Protein AF-A9V9R0-F1 (afdb_monomer_lite)

InterPro domains:
  IPR009305 2-hydroxy-palmitic acid dioxygenase Mpo1-like [PF06127] (105-159)
  IPR009305 2-hydroxy-palmitic acid dioxygenase Mpo1-like [PF06127] (178-241)

Foldseek 3Di:
DVVVVVVVVVVVVVVVVVVVVPDDDDDDDDPDDDDDDDDDDDDDDDDDQDWDDDDPDTDRPVVVVVVVVVVVVVVVVVVVVVVVVVVVVVVVVVDVVVDDDFDPDDDLVVVLVVVVVLQPDPQLLVLLLVLLVVLVVLQVPPDVQLVVQLVQLLVQLVVCCVVCRRPNWCPVSVCSSLVSSQVSSCVVPVDSVSSVVSVCSNCVSNVCSCVPPSVHDQCCGHRVSSSSVSSVVSSVCCVVVVDPD

Secondary structure (DSSP, 8-state):
-HHHHHHHHHHHHHHHHHHHT-----------------------------EEEETTEEEEHHHHHHHHHHHHHHHHHHHHHHHHHHHHHHHHHHHTTSPPPPPS--SHHHHHHHHHHT--SHHHHHHHHHHHHHHHHHHHHH-HHHHHHHHHHHHHHHHHHHHTTT-S-SHHHHHHHHHHHHHHHHHHHS--HHHHHHHHHHHHHHHHIIIIII-S--GGGT-HHHHHHHHHHHHHHHHTTSS--

Structure (mmCIF, N/CA/C/O backbone):
data_AF-A9V9R0-F1
#
_entry.id   AF-A9V9R0-F1
#
loop_
_atom_site.group_PDB
_atom_site.id
_atom_site.type_symbol
_atom_site.label_atom_id
_atom_site.label_alt_id
_atom_site.label_comp_id
_atom_site.label_asym_id
_atom_site.label_entity_id
_atom_site.label_seq_id
_atom_site.pdbx_PDB_ins_code
_atom_site.Cartn_x
_atom_site.Cartn_y
_atom_site.Cartn_z
_atom_site.occupancy
_atom_site.B_iso_or_equiv
_atom_site.auth_seq_id
_atom_site.auth_comp_id
_atom_site.auth_asym_id
_atom_site.auth_atom_id
_atom_site.pdbx_PDB_model_num
ATOM 1 N N . MET A 1 1 ? 43.924 -45.658 6.666 1.00 62.69 1 MET A N 1
ATOM 2 C CA . MET A 1 1 ? 44.360 -44.955 7.893 1.00 62.69 1 MET A CA 1
ATOM 3 C C . MET A 1 1 ? 43.892 -43.500 7.877 1.00 62.69 1 MET A C 1
ATOM 5 O O . MET A 1 1 ? 43.140 -43.124 8.762 1.00 62.69 1 MET A O 1
ATOM 9 N N . GLU A 1 2 ? 44.202 -42.743 6.822 1.00 64.06 2 GLU A N 1
ATOM 10 C CA . GLU A 1 2 ? 43.710 -41.373 6.549 1.00 64.06 2 GLU A CA 1
ATOM 11 C C . GLU A 1 2 ? 42.187 -41.187 6.731 1.00 64.06 2 GLU A C 1
ATOM 13 O O . GLU A 1 2 ? 41.739 -40.320 7.480 1.00 64.06 2 GLU A O 1
ATOM 18 N N . LEU A 1 3 ? 41.372 -42.063 6.125 1.00 69.44 3 LEU A N 1
ATOM 19 C CA . LEU A 1 3 ? 39.906 -41.947 6.175 1.00 69.44 3 LEU A CA 1
ATOM 20 C C . LEU A 1 3 ? 39.331 -42.111 7.597 1.00 69.44 3 LEU A C 1
ATOM 22 O O . LEU A 1 3 ? 38.314 -41.514 7.947 1.00 69.44 3 LEU A O 1
ATOM 26 N N . THR A 1 4 ? 39.993 -42.910 8.435 1.00 78.12 4 THR A N 1
ATOM 27 C CA . THR A 1 4 ? 39.584 -43.166 9.823 1.00 78.12 4 THR A CA 1
ATOM 28 C C . THR A 1 4 ? 39.887 -41.962 10.714 1.00 78.12 4 THR A C 1
ATOM 30 O O . THR A 1 4 ? 39.083 -41.619 11.580 1.00 78.12 4 THR A O 1
ATOM 33 N N . ILE A 1 5 ? 41.008 -41.280 10.463 1.00 76.81 5 ILE A N 1
ATOM 34 C CA . ILE A 1 5 ? 41.422 -40.078 11.197 1.00 76.81 5 ILE A CA 1
ATOM 35 C C . ILE A 1 5 ? 40.504 -38.899 10.841 1.00 76.81 5 ILE A C 1
ATOM 37 O O . ILE A 1 5 ? 39.998 -38.229 11.741 1.00 76.81 5 ILE A O 1
ATOM 41 N N . ALA A 1 6 ? 40.184 -38.709 9.557 1.00 75.50 6 ALA A N 1
ATOM 42 C CA . ALA A 1 6 ? 39.273 -37.653 9.104 1.00 75.50 6 ALA A CA 1
ATOM 43 C C . ALA A 1 6 ? 37.846 -37.801 9.673 1.00 75.50 6 ALA A C 1
ATOM 45 O O . ALA A 1 6 ? 37.182 -36.816 10.001 1.00 75.50 6 ALA A O 1
ATOM 46 N N . ASN A 1 7 ? 37.369 -39.037 9.840 1.00 77.94 7 ASN A N 1
ATOM 47 C CA . ASN A 1 7 ? 36.063 -39.292 10.448 1.00 77.94 7 ASN A CA 1
ATOM 48 C C . ASN A 1 7 ? 36.078 -39.112 11.975 1.00 77.94 7 ASN A C 1
ATOM 50 O O . ASN A 1 7 ? 35.094 -38.632 12.537 1.00 77.94 7 ASN A O 1
ATOM 54 N N . ALA A 1 8 ? 37.190 -39.424 12.649 1.00 76.38 8 ALA A N 1
ATOM 55 C CA . ALA A 1 8 ? 37.354 -39.151 14.077 1.00 76.38 8 ALA A CA 1
ATOM 56 C C . ALA A 1 8 ? 37.432 -37.642 14.377 1.00 76.38 8 ALA A C 1
ATOM 58 O O . ALA A 1 8 ? 36.857 -37.186 15.364 1.00 76.38 8 ALA A O 1
ATOM 59 N N . MET A 1 9 ? 38.084 -36.869 13.502 1.00 75.94 9 MET A N 1
ATOM 60 C CA . MET A 1 9 ? 38.163 -35.404 13.572 1.00 75.94 9 MET A CA 1
ATOM 61 C C . MET A 1 9 ? 36.780 -34.751 13.450 1.00 75.94 9 MET A C 1
ATOM 63 O O . MET A 1 9 ? 36.370 -34.035 14.359 1.00 75.94 9 MET A O 1
ATOM 67 N N . ARG A 1 10 ? 36.002 -35.094 12.411 1.00 75.31 10 ARG A N 1
ATOM 68 C CA . ARG A 1 10 ? 34.636 -34.562 12.225 1.00 75.31 10 ARG A CA 1
ATOM 69 C C . ARG A 1 10 ? 33.706 -34.880 13.393 1.00 75.31 10 ARG A C 1
ATOM 71 O O . ARG A 1 10 ? 32.873 -34.063 13.772 1.00 75.31 10 ARG A O 1
ATOM 78 N N . LYS A 1 11 ? 33.863 -36.058 14.003 1.00 70.12 11 LYS A N 1
ATOM 79 C CA . LYS A 1 11 ? 33.068 -36.449 15.173 1.00 70.12 11 LYS A CA 1
ATOM 80 C C . LYS A 1 11 ? 33.435 -35.637 16.423 1.00 70.12 11 LYS A C 1
ATOM 82 O O . LYS A 1 11 ? 32.551 -35.336 17.219 1.00 70.12 11 LYS A O 1
ATOM 87 N N . ARG A 1 12 ? 34.710 -35.248 16.578 1.00 70.69 12 ARG A N 1
ATOM 88 C CA . ARG A 1 12 ? 35.174 -34.351 17.654 1.00 70.69 12 ARG A CA 1
ATOM 89 C C . ARG A 1 12 ? 34.698 -32.913 17.446 1.00 70.69 12 ARG A C 1
ATOM 91 O O . ARG A 1 12 ? 34.264 -32.301 18.413 1.00 70.69 12 ARG A O 1
ATOM 98 N N . GLU A 1 13 ? 34.700 -32.415 16.210 1.00 66.31 13 GLU A N 1
ATOM 99 C CA . GLU A 1 13 ? 34.156 -31.089 15.872 1.00 66.31 13 GLU A CA 1
ATOM 100 C C . GLU A 1 13 ? 32.650 -31.005 16.155 1.00 66.31 13 GLU A C 1
ATOM 102 O O . GLU A 1 13 ? 32.191 -30.059 16.791 1.00 66.31 13 GLU A O 1
ATOM 107 N N . GLN A 1 14 ? 31.884 -32.037 15.783 1.00 64.06 14 GLN A N 1
ATOM 108 C CA . GLN A 1 14 ? 30.451 -32.106 16.091 1.00 64.06 14 GLN A CA 1
ATOM 109 C C . GLN A 1 14 ? 30.177 -32.206 17.602 1.00 64.06 14 GLN A C 1
ATOM 111 O O . GLN A 1 14 ? 29.236 -31.587 18.096 1.00 64.06 14 GLN A O 1
ATOM 116 N N . GLN A 1 15 ? 31.012 -32.933 18.356 1.00 57.84 15 GLN A N 1
ATOM 117 C CA . GLN A 1 15 ? 30.908 -32.990 19.819 1.00 57.84 15 GLN A CA 1
ATOM 118 C C . GLN A 1 15 ? 31.278 -31.658 20.491 1.00 57.84 15 GLN A C 1
ATOM 120 O O . GLN A 1 15 ? 30.606 -31.263 21.443 1.00 57.84 15 GLN A O 1
ATOM 125 N N . GLN A 1 16 ? 32.287 -30.938 19.988 1.00 57.47 16 GLN A N 1
ATOM 126 C CA . GLN A 1 16 ? 32.643 -29.604 20.485 1.00 57.47 16 GLN A CA 1
ATOM 127 C C . GLN A 1 16 ? 31.549 -28.568 20.193 1.00 57.47 16 GLN A C 1
ATOM 129 O O . GLN A 1 16 ? 31.215 -27.782 21.079 1.00 57.47 16 GLN A O 1
ATOM 134 N N . GLN A 1 17 ? 30.927 -28.609 19.008 1.00 54.59 17 GLN A N 1
ATOM 135 C CA . GLN A 1 17 ? 29.803 -27.724 18.670 1.00 54.59 17 GLN A CA 1
ATOM 136 C C . GLN A 1 17 ? 28.565 -27.979 19.545 1.00 54.59 17 GLN A C 1
ATOM 138 O O . GLN A 1 17 ? 27.904 -27.027 19.955 1.00 54.59 17 GLN A O 1
ATOM 143 N N . GLN A 1 18 ? 28.276 -29.237 19.904 1.00 53.56 18 GLN A N 1
ATOM 144 C CA . GLN A 1 18 ? 27.193 -29.550 20.848 1.00 53.56 18 GLN A CA 1
ATOM 145 C C . GLN A 1 18 ? 27.497 -29.105 22.287 1.00 53.56 18 GLN A C 1
ATOM 147 O O . GLN A 1 18 ? 26.582 -28.682 22.993 1.00 53.56 18 GLN A O 1
ATOM 152 N N . GLN A 1 19 ? 28.761 -29.148 22.726 1.00 52.75 19 GLN A N 1
ATOM 153 C CA . GLN A 1 19 ? 29.151 -28.691 24.067 1.00 52.75 19 GLN A CA 1
ATOM 154 C C . GLN A 1 19 ? 29.062 -27.166 24.233 1.00 52.75 19 GLN A C 1
ATOM 156 O O . GLN A 1 19 ? 28.726 -26.694 25.318 1.00 52.75 19 GLN A O 1
ATOM 161 N N . GLN A 1 20 ? 29.299 -26.389 23.171 1.00 51.16 20 GLN A N 1
ATOM 162 C CA . GLN A 1 20 ? 29.243 -24.922 23.224 1.00 51.16 20 GLN A CA 1
ATOM 163 C C . GLN A 1 20 ? 27.817 -24.348 23.327 1.00 51.16 20 GLN A C 1
ATOM 165 O O . GLN A 1 20 ? 27.653 -23.216 23.773 1.00 51.16 20 GLN A O 1
ATOM 170 N N . GLN A 1 21 ? 26.775 -25.113 22.978 1.00 51.00 21 GLN A N 1
ATOM 171 C CA . GLN A 1 21 ? 25.381 -24.645 23.031 1.00 51.00 21 GLN A CA 1
ATOM 172 C C . GLN A 1 21 ? 24.675 -24.854 24.387 1.00 51.00 21 GLN A C 1
ATOM 174 O O . GLN A 1 21 ? 23.560 -24.372 24.560 1.00 51.00 21 GLN A O 1
ATOM 179 N N . GLN A 1 22 ? 25.289 -25.533 25.365 1.00 44.28 22 GLN A N 1
ATOM 180 C CA . GLN A 1 22 ? 24.633 -25.889 26.639 1.00 44.28 22 GLN A CA 1
ATOM 181 C C . GLN A 1 22 ? 25.118 -25.115 27.875 1.00 44.28 22 GLN A C 1
ATOM 183 O O . GLN A 1 22 ? 24.836 -25.517 29.005 1.00 44.28 22 GLN A O 1
ATOM 188 N N . GLN A 1 23 ? 25.815 -23.989 27.717 1.00 44.94 23 GLN A N 1
ATOM 189 C CA . GLN A 1 23 ? 26.294 -23.226 28.871 1.00 44.94 23 GLN A CA 1
ATOM 190 C C . GLN A 1 23 ? 25.265 -22.181 29.336 1.00 44.94 23 GLN A C 1
ATOM 192 O O . GLN A 1 23 ? 25.396 -20.985 29.095 1.00 44.94 23 GLN A O 1
ATOM 197 N N . CYS A 1 24 ? 24.223 -22.633 30.038 1.00 40.50 24 CYS A N 1
ATOM 198 C CA . CYS A 1 24 ? 23.385 -21.747 30.846 1.00 40.50 24 CYS A CA 1
ATOM 199 C C . CYS A 1 24 ? 24.118 -21.417 32.155 1.00 40.50 24 CYS A C 1
ATOM 201 O O . CYS A 1 24 ? 24.256 -22.270 33.031 1.00 40.50 24 CYS A O 1
ATOM 203 N N . VAL A 1 25 ? 24.586 -20.177 32.306 1.00 45.06 25 VAL A N 1
ATOM 204 C CA . VAL A 1 25 ? 25.137 -19.678 33.573 1.00 45.06 25 VAL A CA 1
ATOM 205 C C . VAL A 1 25 ? 23.990 -19.116 34.413 1.00 45.06 25 VAL A C 1
ATOM 207 O O . VAL A 1 25 ? 23.503 -18.016 34.165 1.00 45.06 25 VAL A O 1
ATOM 210 N N . CYS A 1 26 ? 23.543 -19.868 35.420 1.00 35.28 26 CYS A N 1
ATOM 211 C CA . CYS A 1 26 ? 22.652 -19.342 36.454 1.00 35.28 26 CYS A CA 1
ATOM 212 C C . CYS A 1 26 ? 23.475 -18.569 37.492 1.00 35.28 26 CYS A C 1
ATOM 214 O O . CYS A 1 26 ? 24.191 -19.166 38.294 1.00 35.28 26 CYS A O 1
ATOM 216 N N . VAL A 1 27 ? 23.356 -17.240 37.501 1.00 42.56 27 VAL A N 1
ATOM 217 C CA . VAL A 1 27 ? 23.898 -16.397 38.574 1.00 42.56 27 VAL A CA 1
ATOM 218 C C . VAL A 1 27 ? 22.845 -16.283 39.677 1.00 42.56 27 VAL A C 1
ATOM 220 O O . VAL A 1 27 ? 21.904 -15.498 39.583 1.00 42.56 27 VAL A O 1
ATOM 223 N N . CYS A 1 28 ? 22.983 -17.089 40.729 1.00 37.09 28 CYS A N 1
ATOM 224 C CA . CYS A 1 28 ? 22.161 -16.975 41.932 1.00 37.09 28 CYS A CA 1
ATOM 225 C C . CYS A 1 28 ? 22.748 -15.891 42.848 1.00 37.09 28 CYS A C 1
ATOM 227 O O . CYS A 1 28 ? 23.793 -16.099 43.462 1.00 37.09 28 CYS A O 1
ATOM 229 N N . VAL A 1 29 ? 22.082 -14.740 42.971 1.00 41.03 29 VAL A N 1
ATOM 230 C CA . VAL A 1 29 ? 22.434 -13.733 43.985 1.00 41.03 29 VAL A CA 1
ATOM 231 C C . VAL A 1 29 ? 21.760 -14.121 45.302 1.00 41.03 29 VAL A C 1
ATOM 233 O O . VAL A 1 29 ? 20.592 -13.818 45.537 1.00 41.03 29 VAL A O 1
ATOM 236 N N . CYS A 1 30 ? 22.487 -14.828 46.166 1.00 34.56 30 CYS A N 1
ATOM 237 C CA . CYS A 1 30 ? 22.034 -15.120 47.524 1.00 34.56 30 CYS A CA 1
ATOM 238 C C . CYS A 1 30 ? 22.254 -13.888 48.412 1.00 34.56 30 CYS A C 1
ATOM 240 O O . CYS A 1 30 ? 23.382 -13.592 48.800 1.00 34.56 30 CYS A O 1
ATOM 242 N N . VAL A 1 31 ? 21.183 -13.174 48.766 1.00 39.50 31 VAL A N 1
ATOM 243 C CA . VAL A 1 31 ? 21.236 -12.171 49.839 1.00 39.50 31 VAL A CA 1
ATOM 244 C C . VAL A 1 31 ? 21.076 -12.903 51.171 1.00 39.50 31 VAL A C 1
ATOM 246 O O . VAL A 1 31 ? 19.967 -13.243 51.580 1.00 39.50 31 VAL A O 1
ATOM 249 N N . CYS A 1 32 ? 22.191 -13.180 51.846 1.00 32.34 32 CYS A N 1
ATOM 250 C CA . CYS A 1 32 ? 22.171 -13.718 53.204 1.00 32.34 32 CYS A CA 1
ATOM 251 C C . CYS A 1 32 ? 21.819 -12.600 54.194 1.00 32.34 32 CYS A C 1
ATOM 253 O O . CYS A 1 32 ? 22.631 -11.712 54.446 1.00 32.34 32 CYS A O 1
ATOM 255 N N . VAL A 1 33 ? 20.621 -12.649 54.781 1.00 39.56 33 VAL A N 1
ATOM 256 C CA . VAL A 1 33 ? 20.259 -11.802 55.926 1.00 39.56 33 VAL A CA 1
ATOM 257 C C . VAL A 1 33 ? 20.517 -12.596 57.205 1.00 39.56 33 VAL A C 1
ATOM 259 O O . VAL A 1 33 ? 19.765 -13.510 57.540 1.00 39.56 33 VAL A O 1
ATOM 262 N N . CYS A 1 34 ? 21.590 -12.264 57.924 1.00 29.83 34 CYS A N 1
ATOM 263 C CA . CYS A 1 34 ? 21.846 -12.812 59.255 1.00 29.83 34 CYS A CA 1
ATOM 264 C C . CYS A 1 34 ? 20.880 -12.177 60.264 1.00 29.83 34 CYS A C 1
ATOM 266 O O . CYS A 1 34 ? 21.015 -11.002 60.599 1.00 29.83 34 CYS A O 1
ATOM 268 N N . VAL A 1 35 ? 19.917 -12.952 60.768 1.00 37.69 35 VAL A N 1
ATOM 269 C CA . VAL A 1 35 ? 19.053 -12.531 61.879 1.00 37.69 35 VAL A CA 1
ATOM 270 C C . VAL A 1 35 ? 19.639 -13.073 63.179 1.00 37.69 35 VAL A C 1
ATOM 272 O O . VAL A 1 35 ? 19.627 -14.277 63.425 1.00 37.69 35 VAL A O 1
ATOM 275 N N . ILE A 1 36 ? 20.162 -12.177 64.016 1.00 35.41 36 ILE A N 1
ATOM 276 C CA . ILE A 1 36 ? 20.615 -12.509 65.369 1.00 35.41 36 ILE A CA 1
ATOM 277 C C . ILE A 1 36 ? 19.368 -12.641 66.250 1.00 35.41 36 ILE A C 1
ATOM 279 O O . ILE A 1 36 ? 18.730 -11.643 66.578 1.00 35.41 36 ILE A O 1
ATOM 283 N N . THR A 1 37 ? 18.994 -13.867 66.619 1.00 35.16 37 THR A N 1
ATOM 284 C CA . THR A 1 37 ? 17.907 -14.105 67.580 1.00 35.16 37 THR A CA 1
ATOM 285 C C . THR A 1 37 ? 18.477 -14.316 68.976 1.00 35.16 37 THR A C 1
ATOM 287 O O . THR A 1 37 ? 19.047 -15.370 69.268 1.00 35.16 37 THR A O 1
ATOM 290 N N . GLU A 1 38 ? 18.300 -13.331 69.853 1.00 33.47 38 GLU A N 1
ATOM 291 C CA . GLU A 1 38 ? 18.558 -13.489 71.283 1.00 33.47 38 GLU A CA 1
ATOM 292 C C . GLU A 1 38 ? 17.449 -14.353 71.907 1.00 33.47 38 GLU A C 1
ATOM 294 O O . GLU A 1 38 ? 16.254 -14.076 71.779 1.00 33.47 38 GLU A O 1
ATOM 299 N N . LYS A 1 39 ? 17.836 -15.463 72.540 1.00 30.88 39 LYS A N 1
ATOM 300 C CA . LYS A 1 39 ? 16.904 -16.471 73.053 1.00 30.88 39 LYS A CA 1
ATOM 301 C C . LYS A 1 39 ? 16.436 -16.067 74.452 1.00 30.88 39 LYS A C 1
ATOM 303 O O . LYS A 1 39 ? 17.155 -16.291 75.422 1.00 30.88 39 LYS A O 1
ATOM 308 N N . ARG A 1 40 ? 15.210 -15.544 74.585 1.00 30.48 40 ARG A N 1
ATOM 309 C CA . ARG A 1 40 ? 14.545 -15.427 75.896 1.00 30.48 40 ARG A CA 1
ATOM 310 C C . ARG A 1 40 ? 13.258 -16.246 75.965 1.00 30.48 40 ARG A C 1
ATOM 312 O O . ARG A 1 40 ? 12.372 -16.153 75.126 1.00 30.48 40 ARG A O 1
ATOM 319 N N . SER A 1 41 ? 13.229 -17.094 76.987 1.00 33.19 41 SER A N 1
ATOM 320 C CA . SER A 1 41 ? 12.173 -18.035 77.352 1.00 33.19 41 SER A CA 1
ATOM 321 C C . SER A 1 41 ? 10.960 -17.307 77.942 1.00 33.19 41 SER A C 1
ATOM 323 O O . SER A 1 41 ? 11.136 -16.553 78.893 1.00 33.19 41 SER A O 1
ATOM 325 N N . GLN A 1 42 ? 9.751 -17.534 77.411 1.00 29.52 42 GLN A N 1
ATOM 326 C CA . GLN A 1 42 ? 8.647 -18.244 78.089 1.00 29.52 42 GLN A CA 1
ATOM 327 C C . GLN A 1 42 ? 7.292 -18.121 77.344 1.00 29.52 42 GLN A C 1
ATOM 329 O O . GLN A 1 42 ? 6.901 -17.062 76.873 1.00 29.52 42 GLN A O 1
ATOM 334 N N . ARG A 1 43 ? 6.621 -19.281 77.269 1.00 31.75 43 ARG A N 1
ATOM 335 C CA . ARG A 1 43 ? 5.191 -19.644 77.118 1.00 31.75 43 ARG A CA 1
ATOM 336 C C . ARG A 1 43 ? 4.107 -18.650 76.627 1.00 31.75 43 ARG A C 1
ATOM 338 O O . ARG A 1 43 ? 3.778 -17.682 77.292 1.00 31.75 43 ARG A O 1
ATOM 345 N N . ALA A 1 44 ? 3.375 -19.195 75.643 1.00 32.72 44 ALA A N 1
ATOM 346 C CA . ALA A 1 44 ? 1.911 -19.333 75.519 1.00 32.72 44 ALA A CA 1
ATOM 347 C C . ALA A 1 44 ? 1.077 -18.260 74.779 1.00 32.72 44 ALA A C 1
ATOM 349 O O . ALA A 1 44 ? 0.836 -17.167 75.265 1.00 32.72 44 ALA A O 1
ATOM 350 N N . SER A 1 45 ? 0.527 -18.730 73.646 1.00 40.38 45 SER A N 1
ATOM 351 C CA . SER A 1 45 ? -0.825 -18.517 73.100 1.00 40.38 45 SER A CA 1
ATOM 352 C C . SER A 1 45 ? -1.344 -17.090 72.901 1.00 40.38 45 SER A C 1
ATOM 354 O O . SER A 1 45 ? -1.923 -16.509 73.810 1.00 40.38 45 SER A O 1
ATOM 356 N N . ALA A 1 46 ? -1.309 -16.618 71.652 1.00 34.25 46 ALA A N 1
ATOM 357 C CA . ALA A 1 46 ? -2.491 -16.179 70.895 1.00 34.25 46 ALA A CA 1
ATOM 358 C C . ALA A 1 46 ? -2.055 -15.634 69.526 1.00 34.25 46 ALA A C 1
ATOM 360 O O . ALA A 1 46 ? -1.020 -14.984 69.394 1.00 34.25 46 ALA A O 1
ATOM 361 N N . THR A 1 47 ? -2.865 -15.917 68.509 1.00 48.44 47 THR A N 1
ATOM 362 C CA . THR A 1 47 ? -2.863 -15.300 67.175 1.00 48.44 47 THR A CA 1
ATOM 363 C C . THR A 1 47 ? -2.502 -13.814 67.232 1.00 48.44 47 THR A C 1
ATOM 365 O O . THR A 1 47 ? -3.256 -13.032 67.809 1.00 48.44 47 THR A O 1
ATOM 368 N N . SER A 1 48 ? -1.376 -13.403 66.645 1.00 36.38 48 SER A N 1
ATOM 369 C CA . SER A 1 48 ? -1.002 -11.987 66.646 1.00 36.38 48 SER A CA 1
ATOM 370 C C . SER A 1 48 ? -0.250 -11.594 65.383 1.00 36.38 48 SER A C 1
ATOM 372 O O . SER A 1 48 ? 0.864 -12.050 65.119 1.00 36.38 48 SER A O 1
ATOM 374 N N . SER A 1 49 ? -0.878 -10.719 64.601 1.00 42.91 49 SER A N 1
ATOM 375 C CA . SER A 1 49 ? -0.208 -9.901 63.597 1.00 42.91 49 SER A CA 1
ATOM 376 C C . SER A 1 49 ? 0.883 -9.083 64.295 1.00 42.91 49 SER A C 1
ATOM 378 O O . SER A 1 49 ? 0.585 -8.187 65.082 1.00 42.91 49 SER A O 1
ATOM 380 N N . PHE A 1 50 ? 2.151 -9.400 64.026 1.00 40.72 50 PHE A N 1
ATOM 381 C CA . PHE A 1 50 ? 3.301 -8.715 64.619 1.00 40.72 50 PHE A CA 1
ATOM 382 C C . PHE A 1 50 ? 3.374 -7.256 64.131 1.00 40.72 50 PHE A C 1
ATOM 384 O O . PHE A 1 50 ? 3.774 -6.979 62.999 1.00 40.72 50 PHE A O 1
ATOM 391 N N . ILE A 1 51 ? 2.985 -6.313 64.994 1.00 41.22 51 ILE A N 1
ATOM 392 C CA . ILE A 1 51 ? 3.210 -4.873 64.819 1.00 41.22 51 ILE A CA 1
ATOM 393 C C . ILE A 1 51 ? 4.400 -4.482 65.699 1.00 41.22 51 ILE A C 1
ATOM 395 O O . ILE A 1 51 ? 4.314 -4.559 66.922 1.00 41.22 51 ILE A O 1
ATOM 399 N N . ILE A 1 52 ? 5.500 -4.031 65.089 1.00 46.03 52 ILE A N 1
ATOM 400 C CA . ILE A 1 52 ? 6.603 -3.395 65.819 1.00 46.03 52 ILE A CA 1
ATOM 401 C C . ILE A 1 52 ? 6.234 -1.919 65.996 1.00 46.03 52 ILE A C 1
ATOM 403 O O . ILE A 1 52 ? 6.110 -1.175 65.025 1.00 46.03 52 ILE A O 1
ATOM 407 N N . THR A 1 53 ? 6.013 -1.488 67.236 1.00 36.31 53 THR A N 1
ATOM 408 C CA . THR A 1 53 ? 5.776 -0.078 67.564 1.00 36.31 53 THR A CA 1
ATOM 409 C C . THR A 1 53 ? 7.101 0.600 67.892 1.00 36.31 53 THR A C 1
ATOM 411 O O . THR A 1 53 ? 7.747 0.232 68.873 1.00 36.31 53 THR A O 1
ATOM 414 N N . TRP A 1 54 ? 7.483 1.611 67.112 1.00 44.06 54 TRP A N 1
ATOM 415 C CA . TRP A 1 54 ? 8.578 2.519 67.453 1.00 44.06 54 TRP A CA 1
ATOM 416 C C . TRP A 1 54 ? 8.019 3.916 67.734 1.00 44.06 54 TRP A C 1
ATOM 418 O O . TRP A 1 54 ? 6.951 4.290 67.243 1.00 44.06 54 TRP A O 1
ATOM 428 N N . LYS A 1 55 ? 8.707 4.659 68.601 1.00 41.47 55 LYS A N 1
ATOM 429 C CA . LYS A 1 55 ? 8.269 5.939 69.170 1.00 41.47 55 LYS A CA 1
ATOM 430 C C . LYS A 1 55 ? 8.096 6.975 68.040 1.00 41.47 55 LYS A C 1
ATOM 432 O O . LYS A 1 55 ? 9.061 7.612 67.646 1.00 41.47 55 LYS A O 1
ATOM 437 N N . GLY A 1 56 ? 6.884 7.098 67.490 1.00 49.31 56 GLY A N 1
ATOM 438 C CA . GLY A 1 56 ? 6.548 8.066 66.433 1.00 49.31 56 GLY A CA 1
ATOM 439 C C . GLY A 1 56 ? 5.725 7.542 65.248 1.00 49.31 56 GLY A C 1
ATOM 440 O O . GLY A 1 56 ? 5.287 8.347 64.435 1.00 49.31 56 GLY A O 1
ATOM 441 N N . GLY A 1 57 ? 5.450 6.237 65.139 1.00 52.81 57 GLY A N 1
ATOM 442 C CA . GLY A 1 57 ? 4.575 5.719 64.078 1.00 52.81 57 GLY A CA 1
ATOM 443 C C . GLY A 1 57 ? 4.548 4.194 63.993 1.00 52.81 57 GLY A C 1
ATOM 444 O O . GLY A 1 57 ? 5.526 3.524 64.317 1.00 52.81 57 GLY A O 1
ATOM 445 N N . LYS A 1 58 ? 3.410 3.628 63.570 1.00 47.53 58 LYS A N 1
ATOM 446 C CA . LYS A 1 58 ? 3.258 2.186 63.312 1.00 47.53 58 LYS A CA 1
ATOM 447 C C . LYS A 1 58 ? 3.652 1.905 61.860 1.00 47.53 58 LYS A C 1
ATOM 449 O O . LYS A 1 58 ? 2.959 2.362 60.958 1.00 47.53 58 LYS A O 1
ATOM 454 N N . VAL A 1 59 ? 4.713 1.133 61.628 1.00 55.12 59 VAL A N 1
ATOM 455 C CA . VAL A 1 59 ? 5.047 0.621 60.287 1.00 55.12 59 VAL A CA 1
ATOM 456 C C . VAL A 1 59 ? 4.759 -0.876 60.265 1.00 55.12 59 VAL A C 1
ATOM 458 O O . VAL A 1 59 ? 5.281 -1.633 61.081 1.00 55.12 59 VAL A O 1
ATOM 461 N N . SER A 1 60 ? 3.881 -1.306 59.358 1.00 60.72 60 SER A N 1
ATOM 462 C CA . SER A 1 60 ? 3.522 -2.720 59.228 1.00 60.72 60 SER A CA 1
ATOM 463 C C . SER A 1 60 ? 4.684 -3.501 58.617 1.00 60.72 60 SER A C 1
ATOM 465 O O . SER A 1 60 ? 5.197 -3.123 57.566 1.00 60.72 60 SER A O 1
ATOM 467 N N . LEU A 1 61 ? 5.069 -4.621 59.233 1.00 55.94 61 LEU A N 1
ATOM 468 C CA . LEU A 1 61 ? 6.123 -5.511 58.729 1.00 55.94 61 LEU A CA 1
ATOM 469 C C . LEU A 1 61 ? 5.855 -5.943 57.273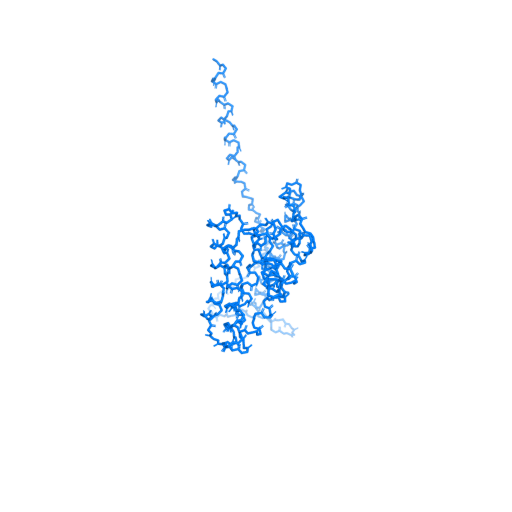 1.00 55.94 61 LEU A C 1
ATOM 471 O O . LEU A 1 61 ? 6.772 -6.049 56.464 1.00 55.94 61 LEU A O 1
ATOM 475 N N . SER A 1 62 ? 4.576 -6.118 56.925 1.00 61.25 62 SER A N 1
ATOM 476 C CA . SER A 1 62 ? 4.117 -6.446 55.568 1.00 61.25 62 SER A CA 1
ATOM 477 C C . SER A 1 62 ? 4.469 -5.378 54.524 1.00 61.25 62 SER A C 1
ATOM 479 O O . SER A 1 62 ? 4.827 -5.729 53.402 1.00 61.25 62 SER A O 1
ATOM 481 N N . LEU A 1 63 ? 4.445 -4.090 54.894 1.00 59.31 63 LEU A N 1
ATOM 482 C CA . LEU A 1 63 ? 4.847 -2.988 54.014 1.00 59.31 63 LEU A CA 1
ATOM 483 C C . LEU A 1 63 ? 6.345 -3.055 53.728 1.00 59.31 63 LEU A C 1
ATOM 485 O O . LEU A 1 63 ? 6.745 -2.929 52.578 1.00 59.31 63 LEU A O 1
ATOM 489 N N . ILE A 1 64 ? 7.163 -3.333 54.744 1.00 68.69 64 ILE A N 1
ATOM 490 C CA . ILE A 1 64 ? 8.619 -3.458 54.590 1.00 68.69 64 ILE A CA 1
ATOM 491 C C . ILE A 1 64 ? 8.955 -4.626 53.652 1.00 68.69 64 ILE A C 1
ATOM 493 O O . ILE A 1 64 ? 9.703 -4.445 52.694 1.00 68.69 64 ILE A O 1
ATOM 497 N N . PHE A 1 65 ? 8.345 -5.799 53.856 1.00 62.91 65 PHE A N 1
ATOM 498 C CA . PHE A 1 65 ? 8.537 -6.946 52.960 1.00 62.91 65 PHE A CA 1
ATOM 499 C C . PHE A 1 65 ? 8.058 -6.670 51.531 1.00 62.91 65 PHE A C 1
ATOM 501 O O . PHE A 1 65 ? 8.731 -7.059 50.576 1.00 62.91 65 PHE A O 1
ATOM 508 N N . SER A 1 66 ? 6.929 -5.976 51.366 1.00 65.75 66 SER A N 1
ATOM 509 C CA . SER A 1 66 ? 6.414 -5.632 50.040 1.00 65.75 66 SER A CA 1
ATOM 510 C C . SER A 1 66 ? 7.305 -4.612 49.326 1.00 65.75 66 SER A C 1
ATOM 512 O O . SER A 1 66 ? 7.548 -4.760 48.133 1.00 65.75 66 SER A O 1
ATOM 514 N N . LEU A 1 67 ? 7.847 -3.622 50.043 1.00 64.88 67 LEU A N 1
ATOM 515 C CA . LEU A 1 67 ? 8.792 -2.646 49.493 1.00 64.88 67 LEU A CA 1
ATOM 516 C C . LEU A 1 67 ? 10.114 -3.299 49.083 1.00 64.88 67 LEU A C 1
ATOM 518 O O . LEU A 1 67 ? 10.591 -3.046 47.981 1.00 64.88 67 LEU A O 1
ATOM 522 N N . ILE A 1 68 ? 10.676 -4.178 49.918 1.00 68.62 68 ILE A N 1
ATOM 523 C CA . ILE A 1 68 ? 11.909 -4.912 49.593 1.00 68.62 68 ILE A CA 1
ATOM 524 C C . ILE A 1 68 ? 11.698 -5.790 48.354 1.00 68.62 68 ILE A C 1
ATOM 526 O O . ILE A 1 68 ? 12.544 -5.813 47.461 1.00 68.62 68 ILE A O 1
ATOM 530 N N . ARG A 1 69 ? 10.550 -6.474 48.261 1.00 64.44 69 ARG A N 1
ATOM 531 C CA . ARG A 1 69 ? 10.221 -7.324 47.111 1.00 64.44 69 ARG A CA 1
ATOM 532 C C . ARG A 1 69 ? 10.040 -6.510 45.829 1.00 64.44 69 ARG A C 1
ATOM 534 O O . ARG A 1 69 ? 10.576 -6.903 44.799 1.00 64.44 69 ARG A O 1
ATOM 541 N N . SER A 1 70 ? 9.351 -5.371 45.889 1.00 67.31 70 SER A N 1
ATOM 542 C CA . SER A 1 70 ? 9.171 -4.481 44.735 1.00 67.31 70 SER A CA 1
ATOM 543 C C . SER A 1 70 ? 10.482 -3.838 44.282 1.00 67.31 70 SER A C 1
ATOM 545 O O . SER A 1 70 ? 1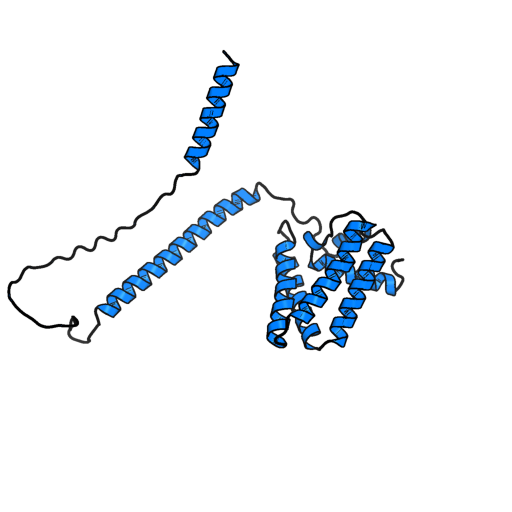0.729 -3.751 43.083 1.00 67.31 70 SER A O 1
ATOM 547 N N . LEU A 1 71 ? 11.340 -3.435 45.224 1.00 65.81 71 LEU A N 1
ATOM 548 C CA . LEU A 1 71 ? 12.645 -2.841 44.927 1.00 65.81 71 LEU A CA 1
ATOM 549 C C . LEU A 1 71 ? 13.627 -3.877 44.358 1.00 65.81 71 LEU A C 1
ATOM 551 O O . LEU A 1 71 ? 14.382 -3.583 43.438 1.00 65.81 71 LEU A O 1
ATOM 555 N N . SER A 1 72 ? 13.587 -5.115 44.856 1.00 70.00 72 SER A N 1
ATOM 556 C CA . SER A 1 72 ? 14.366 -6.227 44.301 1.00 70.00 72 SER A CA 1
ATOM 557 C C . SER A 1 72 ? 13.903 -6.585 42.887 1.00 70.00 72 SER A C 1
ATOM 559 O O . SER A 1 72 ? 14.739 -6.795 42.007 1.00 70.00 72 SER A O 1
ATOM 561 N N . LEU A 1 73 ? 12.588 -6.592 42.642 1.00 66.44 73 LEU A N 1
ATOM 562 C CA . LEU A 1 73 ? 12.030 -6.853 41.318 1.00 66.44 73 LEU A CA 1
ATOM 563 C C . LEU A 1 73 ? 12.406 -5.745 40.327 1.00 66.44 73 LEU A C 1
ATOM 565 O O . LEU A 1 73 ? 12.812 -6.051 39.211 1.00 66.44 73 LEU A O 1
ATOM 569 N N . SER A 1 74 ? 12.321 -4.475 40.734 1.00 69.81 74 SER A N 1
ATOM 570 C CA . SER A 1 74 ? 12.656 -3.343 39.867 1.00 69.81 74 SER A CA 1
ATOM 571 C C . SER A 1 74 ? 14.148 -3.276 39.554 1.00 69.81 74 SER A C 1
ATOM 573 O O . SER A 1 74 ? 14.499 -3.099 38.392 1.00 69.81 74 SER A O 1
ATOM 575 N N . LEU A 1 75 ? 15.036 -3.501 40.532 1.00 68.19 75 LEU A N 1
ATOM 576 C CA . LEU A 1 75 ? 16.475 -3.593 40.258 1.00 68.19 75 LEU A CA 1
ATOM 577 C C . LEU A 1 75 ? 16.804 -4.776 39.343 1.00 68.19 75 LEU A C 1
ATOM 579 O O . LEU A 1 75 ? 17.631 -4.630 38.449 1.00 68.19 75 LEU A O 1
ATOM 583 N N . SER A 1 76 ? 16.141 -5.920 39.527 1.00 70.88 76 SER A N 1
ATOM 584 C CA . SER A 1 76 ? 16.348 -7.099 38.678 1.00 70.88 76 SER A CA 1
ATOM 585 C C . SER A 1 76 ? 15.884 -6.850 37.246 1.00 70.88 76 SER A C 1
ATOM 587 O O . SER A 1 76 ? 16.585 -7.222 36.307 1.00 70.88 76 SER A O 1
ATOM 589 N N . LEU A 1 77 ? 14.737 -6.187 37.064 1.00 67.69 77 LEU A N 1
ATOM 590 C CA . LEU A 1 77 ? 14.219 -5.833 35.743 1.00 67.69 77 LEU A CA 1
ATOM 591 C C . LEU A 1 77 ? 15.124 -4.811 35.051 1.00 67.69 77 LEU A C 1
ATOM 593 O O . LEU A 1 77 ? 15.468 -4.995 33.889 1.00 67.69 77 LEU A O 1
ATOM 597 N N . SER A 1 78 ? 15.552 -3.775 35.775 1.00 72.94 78 SER A N 1
ATOM 598 C CA . SER A 1 78 ? 16.442 -2.738 35.253 1.00 72.94 78 SER A CA 1
ATOM 599 C C . SER A 1 78 ? 17.813 -3.297 34.891 1.00 72.94 78 SER A C 1
ATOM 601 O O . SER A 1 78 ? 18.330 -2.988 33.825 1.00 72.94 78 SER A O 1
ATOM 603 N N . LEU A 1 79 ? 18.394 -4.157 35.732 1.00 72.50 79 LEU A N 1
ATOM 604 C CA . LEU A 1 79 ? 19.678 -4.792 35.447 1.00 72.50 79 LEU A CA 1
ATOM 605 C C . LEU A 1 79 ? 19.561 -5.762 34.266 1.00 72.50 79 LEU A C 1
ATOM 607 O O . LEU A 1 79 ? 20.419 -5.753 33.390 1.00 72.50 79 LEU A O 1
ATOM 611 N N . SER A 1 80 ? 18.475 -6.537 34.194 1.00 72.88 80 SER A N 1
ATOM 612 C CA . SER A 1 80 ? 18.207 -7.430 33.059 1.00 72.88 80 SER A CA 1
ATOM 613 C C . SER A 1 80 ? 18.022 -6.649 31.762 1.00 72.88 80 SER A C 1
ATOM 615 O O . SER A 1 80 ? 18.566 -7.046 30.737 1.00 72.88 80 SER A O 1
ATOM 617 N N . LEU A 1 81 ? 17.303 -5.523 31.798 1.00 71.50 81 LEU A N 1
ATOM 618 C CA . LEU A 1 81 ? 17.107 -4.656 30.641 1.00 71.50 81 LEU A CA 1
ATOM 619 C C . LEU A 1 81 ? 18.430 -4.019 30.205 1.00 71.50 81 LEU A C 1
ATOM 621 O O . LEU A 1 81 ? 18.760 -4.078 29.028 1.00 71.50 81 LEU A O 1
ATOM 625 N N . SER A 1 82 ? 19.230 -3.499 31.137 1.00 72.94 82 SER A N 1
ATOM 626 C CA . SER A 1 82 ? 20.548 -2.929 30.834 1.00 72.94 82 SER A CA 1
ATOM 627 C C . SER A 1 82 ? 21.523 -3.966 30.269 1.00 72.94 82 SER A C 1
ATOM 629 O O . SER A 1 82 ? 22.193 -3.680 29.283 1.00 72.94 82 SER A O 1
ATOM 631 N N . LEU A 1 83 ? 21.579 -5.183 30.827 1.00 68.38 83 LEU A N 1
ATOM 632 C CA . LEU A 1 83 ? 22.395 -6.276 30.277 1.00 68.38 83 LEU A CA 1
ATOM 633 C C . LEU A 1 83 ? 21.883 -6.734 28.907 1.00 68.38 83 LEU A C 1
ATOM 635 O O . LEU A 1 83 ? 22.686 -7.040 28.027 1.00 68.38 83 LEU A O 1
ATOM 639 N N . SER A 1 84 ? 20.563 -6.752 28.707 1.00 71.06 84 SER A N 1
ATOM 640 C CA . SER A 1 84 ? 19.951 -7.069 27.410 1.00 71.06 84 SER A CA 1
ATOM 641 C C . SER A 1 84 ? 20.278 -6.004 26.363 1.00 71.06 84 SER A C 1
ATOM 643 O O . SER A 1 84 ? 20.563 -6.347 25.226 1.00 71.06 84 SER A O 1
ATOM 645 N N . LEU A 1 85 ? 20.305 -4.722 26.738 1.00 68.75 85 LEU A N 1
ATOM 646 C CA . LEU A 1 85 ? 20.694 -3.629 25.844 1.00 68.75 85 LEU A CA 1
ATOM 647 C C . LEU A 1 85 ? 22.195 -3.656 25.518 1.00 68.75 85 LEU A C 1
ATOM 649 O O . LEU A 1 85 ? 22.558 -3.433 24.369 1.00 68.75 85 LEU A O 1
ATOM 653 N N . LEU A 1 86 ? 23.056 -3.988 26.487 1.00 69.75 86 LEU A N 1
ATOM 654 C CA . LEU A 1 86 ? 24.507 -4.092 26.272 1.00 69.75 86 LEU A CA 1
ATOM 655 C C . LEU A 1 86 ? 24.877 -5.290 25.379 1.00 69.75 86 LEU A C 1
ATOM 657 O O . LEU A 1 86 ? 25.730 -5.190 24.502 1.00 69.75 86 LEU A O 1
ATOM 661 N N . SER A 1 87 ? 24.212 -6.431 25.585 1.00 63.41 87 SER A N 1
ATOM 662 C CA . SER A 1 87 ? 24.380 -7.619 24.735 1.00 63.41 87 SER A CA 1
ATOM 663 C C . SER A 1 87 ? 23.757 -7.433 23.350 1.00 63.41 87 SER A C 1
ATOM 665 O O . SER A 1 87 ? 24.300 -7.936 22.366 1.00 63.41 87 SER A O 1
ATOM 667 N N . PHE A 1 88 ? 22.670 -6.664 23.250 1.00 70.44 88 PHE A N 1
ATOM 668 C CA . PHE A 1 88 ? 22.097 -6.259 21.972 1.00 70.44 88 PHE A CA 1
ATOM 669 C C . PHE A 1 88 ? 23.057 -5.363 21.181 1.00 70.44 88 PHE A C 1
ATOM 671 O O . PHE A 1 88 ? 23.254 -5.624 19.999 1.00 70.44 88 PHE A O 1
ATOM 678 N N . ASP A 1 89 ? 23.713 -4.389 21.817 1.00 61.94 89 ASP A N 1
ATOM 679 C CA . ASP A 1 89 ? 24.693 -3.497 21.173 1.00 61.94 89 ASP A CA 1
ATOM 680 C C . ASP A 1 89 ? 25.874 -4.277 20.568 1.00 61.94 89 ASP A C 1
ATOM 682 O O . ASP A 1 89 ? 26.177 -4.157 19.380 1.00 61.94 89 ASP A O 1
ATOM 686 N N . GLN A 1 90 ? 26.444 -5.213 21.335 1.00 59.06 90 GLN A N 1
ATOM 687 C CA . GLN A 1 90 ? 27.534 -6.070 20.860 1.00 59.06 90 GLN A CA 1
ATOM 688 C C . GLN A 1 90 ? 27.088 -7.063 19.770 1.00 59.06 90 GLN A C 1
ATOM 690 O O . GLN A 1 90 ? 27.879 -7.461 18.912 1.00 59.06 90 GLN A O 1
ATOM 695 N N . SER A 1 91 ? 25.814 -7.467 19.764 1.00 57.69 91 SER A N 1
ATOM 696 C CA . SER A 1 91 ? 25.240 -8.244 18.660 1.00 57.69 91 SER A CA 1
ATOM 697 C C . SER A 1 91 ? 24.980 -7.383 17.421 1.00 57.69 91 SER A C 1
ATOM 699 O O . SER A 1 91 ? 25.169 -7.859 16.305 1.00 57.69 91 SER A O 1
ATOM 701 N N . LEU A 1 92 ? 24.620 -6.108 17.597 1.00 56.47 92 LEU A N 1
ATOM 702 C CA . LEU A 1 92 ? 24.376 -5.168 16.511 1.00 56.47 92 LEU A CA 1
ATOM 703 C C . LEU A 1 92 ? 25.673 -4.885 15.751 1.00 56.47 92 LEU A C 1
ATOM 705 O O . LEU A 1 92 ? 25.669 -4.929 14.529 1.00 56.47 92 LEU A O 1
ATOM 709 N N . GLU A 1 93 ? 26.794 -4.682 16.446 1.00 54.88 93 GLU A N 1
ATOM 710 C CA . GLU A 1 93 ? 28.099 -4.438 15.814 1.00 54.88 93 GLU A CA 1
ATOM 711 C C . GLU A 1 93 ? 28.598 -5.650 14.997 1.00 54.88 93 GLU A C 1
ATOM 713 O O . GLU A 1 93 ? 29.115 -5.502 13.884 1.00 54.88 93 GLU A O 1
ATOM 718 N N . ASN A 1 94 ? 28.328 -6.866 15.481 1.00 55.00 94 ASN A N 1
ATOM 719 C CA . ASN A 1 94 ? 28.650 -8.113 14.778 1.00 55.00 94 ASN A CA 1
ATOM 720 C C . ASN A 1 94 ? 27.664 -8.450 13.637 1.00 55.00 94 ASN A C 1
ATOM 722 O O . ASN A 1 94 ? 28.034 -9.106 12.671 1.00 55.00 94 ASN A O 1
ATOM 726 N N . VAL A 1 95 ? 26.415 -7.979 13.697 1.00 58.31 95 VAL A N 1
ATOM 727 C CA . VAL A 1 95 ? 25.441 -8.098 12.591 1.00 58.31 95 VAL A CA 1
ATOM 728 C C . VAL A 1 95 ? 25.667 -7.014 11.529 1.00 58.31 95 VAL A C 1
ATOM 730 O O . VAL A 1 95 ? 25.460 -7.244 10.339 1.00 58.31 95 VAL A O 1
ATOM 733 N N . VAL A 1 96 ? 26.149 -5.834 11.925 1.00 58.12 96 VAL A N 1
ATOM 734 C CA . VAL A 1 96 ? 26.501 -4.722 11.025 1.00 58.12 96 VAL A CA 1
ATOM 735 C C . VAL A 1 96 ? 27.703 -5.054 10.132 1.00 58.12 96 VAL A C 1
ATOM 737 O O . VAL A 1 96 ? 27.888 -4.394 9.107 1.00 58.12 96 VAL A O 1
ATOM 740 N N . THR A 1 97 ? 28.491 -6.076 10.467 1.00 51.66 97 THR A N 1
ATOM 741 C CA . THR A 1 97 ? 29.600 -6.585 9.644 1.00 51.66 97 THR A CA 1
ATOM 742 C C . THR A 1 97 ? 29.177 -7.689 8.655 1.00 51.66 97 THR A C 1
ATOM 744 O O . THR A 1 97 ? 29.816 -7.831 7.618 1.00 51.66 97 THR A O 1
ATOM 747 N N . GLU A 1 98 ? 28.037 -8.355 8.870 1.00 52.00 98 GLU A N 1
ATOM 748 C CA . GLU A 1 98 ? 27.425 -9.387 8.000 1.00 52.00 98 GLU A CA 1
ATOM 749 C C . GLU A 1 98 ? 26.194 -8.839 7.233 1.00 52.00 98 GLU A C 1
ATOM 751 O O . GLU A 1 98 ? 25.141 -9.478 7.155 1.00 52.00 98 GLU A O 1
ATOM 756 N N . ARG A 1 99 ? 26.231 -7.593 6.731 1.00 54.88 99 ARG A N 1
ATOM 757 C CA . ARG A 1 99 ? 24.986 -6.954 6.257 1.00 54.88 99 ARG A CA 1
ATOM 758 C C . ARG A 1 99 ? 24.409 -7.623 5.013 1.00 54.88 99 ARG A C 1
ATOM 760 O O . ARG A 1 99 ? 25.002 -7.602 3.935 1.00 54.88 99 ARG A O 1
ATOM 767 N N . HIS A 1 100 ? 23.148 -8.031 5.136 1.00 53.06 100 HIS A N 1
ATOM 768 C CA . HIS A 1 100 ? 22.206 -8.010 4.023 1.00 53.06 100 HIS A CA 1
ATOM 769 C C . HIS A 1 100 ? 22.295 -6.657 3.293 1.00 53.06 100 HIS A C 1
ATOM 771 O O . HIS A 1 100 ? 22.392 -5.621 3.961 1.00 53.06 100 HIS A O 1
ATOM 777 N N . PRO A 1 101 ? 22.265 -6.640 1.950 1.00 64.56 101 PRO A N 1
ATOM 778 C CA . PRO A 1 101 ? 22.399 -5.402 1.199 1.00 64.56 101 PRO A CA 1
ATOM 779 C C . PRO A 1 101 ? 21.334 -4.402 1.655 1.00 64.56 101 PRO A C 1
ATOM 781 O O . PRO A 1 101 ? 20.159 -4.746 1.808 1.00 64.56 101 PRO A O 1
ATOM 784 N N . LEU A 1 102 ? 21.768 -3.165 1.906 1.00 77.44 102 LEU A N 1
ATOM 785 C CA . LEU A 1 102 ? 20.865 -2.048 2.157 1.00 77.44 102 LEU A CA 1
ATOM 786 C C . LEU A 1 102 ? 19.885 -1.900 0.985 1.00 77.44 102 LEU A C 1
ATOM 788 O O . LEU A 1 102 ? 20.179 -2.292 -0.146 1.00 77.44 102 LEU A O 1
ATOM 792 N N . LYS A 1 103 ? 18.732 -1.290 1.263 1.00 86.81 103 LYS A N 1
ATOM 793 C CA . LYS A 1 103 ? 17.757 -0.875 0.251 1.00 86.81 103 LYS A CA 1
ATOM 794 C C . LYS A 1 103 ? 18.464 -0.087 -0.879 1.00 86.81 103 LYS A C 1
ATOM 796 O O . LYS A 1 103 ? 19.048 0.953 -0.581 1.00 86.81 103 LYS A O 1
ATOM 801 N N . PRO A 1 104 ? 18.417 -0.544 -2.151 1.00 86.06 104 PRO A N 1
ATOM 802 C CA . PRO A 1 104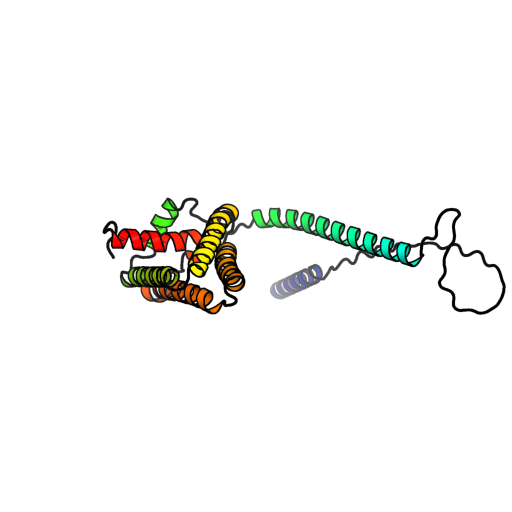 ? 19.145 0.086 -3.263 1.00 86.06 104 PRO A CA 1
ATOM 803 C C . PRO A 1 104 ? 18.754 1.539 -3.582 1.00 86.06 104 PRO A C 1
ATOM 805 O O . PRO A 1 104 ? 19.603 2.340 -3.956 1.00 86.06 104 PRO A O 1
ATOM 808 N N . TYR A 1 105 ? 17.471 1.873 -3.462 1.00 91.12 105 TYR A N 1
ATOM 809 C CA . TYR A 1 105 ? 16.898 3.183 -3.780 1.00 91.12 105 TYR A CA 1
ATOM 810 C C . TYR A 1 105 ? 16.684 4.022 -2.523 1.00 91.12 105 TYR A C 1
ATOM 812 O O . TYR A 1 105 ? 16.075 3.547 -1.559 1.00 91.12 105 TYR A O 1
ATOM 820 N N . THR A 1 106 ? 17.137 5.277 -2.565 1.00 86.44 106 THR A N 1
ATOM 821 C CA . THR A 1 106 ? 17.012 6.230 -1.446 1.00 86.44 106 THR A CA 1
ATOM 822 C C . THR A 1 106 ? 15.914 7.259 -1.681 1.00 86.44 106 THR A C 1
ATOM 824 O O . THR A 1 106 ? 15.299 7.745 -0.733 1.00 86.44 106 THR A O 1
ATOM 827 N N . THR A 1 107 ? 15.625 7.557 -2.948 1.00 91.94 107 THR A N 1
ATOM 828 C CA . THR A 1 107 ? 14.570 8.489 -3.339 1.00 91.94 107 THR A CA 1
ATOM 829 C C . THR A 1 107 ? 13.459 7.773 -4.092 1.00 91.94 107 THR A C 1
ATOM 831 O O . THR A 1 107 ? 13.674 6.767 -4.772 1.00 91.94 107 THR A O 1
ATOM 834 N N . PHE A 1 108 ? 12.250 8.329 -4.020 1.00 94.94 108 PHE A N 1
ATOM 835 C CA . PHE A 1 108 ? 11.135 7.800 -4.796 1.00 94.94 108 PHE A CA 1
ATOM 836 C C . PHE A 1 108 ? 11.362 7.916 -6.307 1.00 94.94 108 PHE A C 1
ATOM 838 O O . PHE A 1 108 ? 10.909 7.060 -7.055 1.00 94.94 108 PHE A O 1
ATOM 845 N N . THR A 1 109 ? 12.059 8.952 -6.777 1.00 94.56 109 THR A N 1
ATOM 846 C CA . THR A 1 109 ? 12.331 9.133 -8.210 1.00 94.56 109 THR A CA 1
ATOM 847 C C . THR A 1 109 ? 13.191 8.002 -8.767 1.00 94.56 109 THR A C 1
ATOM 849 O O . THR A 1 109 ? 12.858 7.449 -9.812 1.00 94.56 109 THR A O 1
ATOM 852 N N . GLU A 1 110 ? 14.254 7.618 -8.057 1.00 93.31 110 GLU A N 1
ATOM 853 C CA . GLU A 1 110 ? 15.093 6.471 -8.430 1.00 93.31 110 GLU A CA 1
ATOM 854 C C . GLU A 1 110 ? 14.296 5.166 -8.392 1.00 93.31 110 GLU A C 1
ATOM 856 O O . GLU A 1 110 ? 14.326 4.388 -9.346 1.00 93.31 110 GLU A O 1
ATOM 861 N N . PHE A 1 111 ? 13.535 4.965 -7.311 1.00 96.00 111 PHE A N 1
ATOM 862 C CA . PHE A 1 111 ? 12.672 3.802 -7.158 1.00 96.00 111 PHE A CA 1
ATOM 863 C C . PHE A 1 111 ? 11.651 3.699 -8.295 1.00 96.00 111 PHE A C 1
ATOM 865 O O . PHE A 1 111 ? 11.459 2.618 -8.838 1.00 96.00 111 PHE A O 1
ATOM 872 N N . TYR A 1 112 ? 11.006 4.806 -8.674 1.00 96.94 112 TYR A N 1
ATOM 873 C CA . TYR A 1 112 ? 9.926 4.796 -9.657 1.00 96.94 112 TYR A CA 1
ATOM 874 C C . TYR A 1 112 ? 10.409 4.367 -11.042 1.00 96.94 112 TYR A C 1
ATOM 876 O O . TYR A 1 112 ? 9.717 3.619 -11.723 1.00 96.94 112 TYR A O 1
ATOM 884 N N . THR A 1 113 ? 11.616 4.777 -11.439 1.00 94.94 113 THR A N 1
ATOM 885 C CA . THR A 1 113 ? 12.225 4.331 -12.700 1.00 94.94 113 THR A CA 1
ATOM 886 C C . THR A 1 113 ? 12.384 2.810 -12.732 1.00 94.94 113 THR A C 1
ATOM 888 O O . THR A 1 113 ? 12.054 2.172 -13.731 1.00 94.94 113 THR A O 1
ATOM 891 N N . HIS A 1 114 ? 12.842 2.212 -11.629 1.00 94.75 114 HIS A N 1
ATOM 892 C CA . HIS A 1 114 ? 12.917 0.757 -11.513 1.00 94.75 114 HIS A CA 1
ATOM 893 C C . HIS A 1 114 ? 11.526 0.117 -11.462 1.00 94.75 114 HIS A C 1
ATOM 895 O O . HIS A 1 114 ? 11.262 -0.819 -12.209 1.00 94.75 114 HIS A O 1
ATOM 901 N N . TYR A 1 115 ? 10.621 0.659 -10.650 1.00 96.50 115 TYR A N 1
ATOM 902 C CA . TYR A 1 115 ? 9.247 0.186 -10.519 1.00 96.50 115 TYR A CA 1
ATOM 903 C C . TYR A 1 115 ? 8.540 0.135 -11.881 1.00 96.50 115 TYR A C 1
ATOM 905 O O . TYR A 1 115 ? 8.000 -0.905 -12.236 1.00 96.50 115 TYR A O 1
ATOM 913 N N . ALA A 1 116 ? 8.612 1.192 -12.693 1.00 95.38 116 ALA A N 1
ATOM 914 C CA . ALA A 1 116 ? 8.026 1.202 -14.035 1.00 95.38 116 ALA A CA 1
ATOM 915 C C . ALA A 1 116 ? 8.652 0.132 -14.949 1.00 95.38 116 ALA A C 1
ATOM 917 O O . ALA A 1 116 ? 7.967 -0.478 -15.763 1.00 95.38 116 ALA A O 1
ATOM 918 N N . SER A 1 117 ? 9.949 -0.154 -14.786 1.00 93.75 117 SER A N 1
ATOM 919 C CA . SER A 1 117 ? 10.631 -1.202 -15.553 1.00 93.75 117 SER A CA 1
ATOM 920 C C . SER A 1 117 ? 10.235 -2.633 -15.163 1.00 93.75 117 SER A C 1
ATOM 922 O O . SER A 1 117 ? 10.469 -3.534 -15.967 1.00 93.75 117 SER A O 1
ATOM 924 N N . GLU A 1 118 ? 9.645 -2.821 -13.978 1.00 94.94 118 GLU A N 1
ATOM 925 C CA . GLU A 1 118 ? 9.096 -4.087 -13.459 1.00 94.94 118 GLU A CA 1
ATOM 926 C C . GLU A 1 118 ? 7.607 -4.280 -13.811 1.00 94.94 118 GLU A C 1
ATOM 928 O O . GLU A 1 118 ? 7.023 -5.295 -13.435 1.00 94.94 118 GLU A O 1
ATOM 933 N N . HIS A 1 119 ? 7.001 -3.303 -14.496 1.00 96.62 119 HIS A N 1
ATOM 934 C CA . HIS A 1 119 ? 5.623 -3.333 -14.990 1.00 96.62 119 HIS A CA 1
ATOM 935 C C . HIS A 1 119 ? 5.621 -2.982 -16.485 1.00 96.62 119 HIS A C 1
ATOM 937 O O . HIS A 1 119 ? 5.210 -1.894 -16.880 1.00 96.62 119 HIS A O 1
ATOM 943 N N . ARG A 1 120 ? 6.153 -3.871 -17.324 1.00 94.50 120 ARG A N 1
ATOM 944 C CA . ARG A 1 120 ? 6.182 -3.727 -18.790 1.00 94.50 120 ARG A CA 1
ATOM 945 C C . ARG A 1 120 ? 4.976 -4.372 -19.460 1.00 94.50 120 ARG A C 1
ATOM 947 O O . ARG A 1 120 ? 4.586 -3.943 -20.542 1.00 94.50 120 ARG A O 1
ATOM 954 N N . ASP A 1 121 ? 4.419 -5.412 -18.852 1.00 96.31 121 ASP A N 1
ATOM 955 C CA . ASP A 1 121 ? 3.256 -6.118 -19.353 1.00 96.31 121 ASP A CA 1
ATOM 956 C C . ASP A 1 121 ? 1.989 -5.276 -19.174 1.00 96.31 121 ASP A C 1
ATOM 958 O O . ASP A 1 121 ? 1.659 -4.792 -18.085 1.00 96.31 121 ASP A O 1
ATOM 962 N N . HIS A 1 122 ? 1.242 -5.145 -20.267 1.00 96.56 122 HIS A N 1
ATOM 963 C CA . HIS A 1 122 ? 0.003 -4.377 -20.317 1.00 96.56 122 HIS A CA 1
ATOM 964 C C . HIS A 1 122 ? -1.036 -4.887 -19.305 1.00 96.56 122 HIS A C 1
ATOM 966 O O . HIS A 1 122 ? -1.738 -4.103 -18.664 1.00 96.56 122 HIS A O 1
ATOM 972 N N . THR A 1 123 ? -1.155 -6.207 -19.140 1.00 97.00 123 THR A N 1
ATOM 973 C CA . THR A 1 123 ? -2.130 -6.806 -18.219 1.00 97.00 123 THR A CA 1
ATOM 974 C C . THR A 1 123 ? -1.722 -6.579 -16.772 1.00 97.00 123 THR A C 1
ATOM 976 O O . THR A 1 123 ? -2.579 -6.250 -15.954 1.00 97.00 123 THR A O 1
ATOM 979 N N . CYS A 1 124 ? -0.427 -6.677 -16.458 1.00 96.69 124 CYS A N 1
ATOM 980 C CA . CYS A 1 124 ? 0.101 -6.325 -15.143 1.00 96.69 124 CYS A CA 1
ATOM 981 C C . CYS A 1 124 ? -0.272 -4.882 -14.770 1.00 96.69 124 CYS A C 1
ATOM 983 O O . CYS A 1 124 ? -0.936 -4.649 -13.758 1.00 96.69 124 CYS A O 1
ATOM 985 N N . ARG A 1 125 ? 0.039 -3.911 -15.635 1.00 97.12 125 ARG A N 1
ATOM 986 C CA . ARG A 1 125 ? -0.290 -2.496 -15.392 1.00 97.12 125 ARG A CA 1
ATOM 987 C C . ARG A 1 125 ? -1.787 -2.262 -15.257 1.00 97.12 125 ARG A C 1
ATOM 989 O O . ARG A 1 125 ? -2.219 -1.561 -14.341 1.00 97.12 125 ARG A O 1
ATOM 996 N N . LEU A 1 126 ? -2.589 -2.892 -16.117 1.00 97.25 126 LEU A N 1
ATOM 997 C CA . LEU A 1 126 ? -4.044 -2.815 -16.040 1.00 97.25 126 LEU A CA 1
ATOM 998 C C . LEU A 1 126 ? -4.568 -3.350 -14.701 1.00 97.25 126 LEU A C 1
ATOM 1000 O O . LEU A 1 126 ? -5.426 -2.712 -14.097 1.00 97.25 126 LEU A O 1
ATOM 1004 N N . LEU A 1 127 ? -4.051 -4.477 -14.207 1.00 97.56 127 LEU A N 1
ATOM 1005 C CA . LEU A 1 127 ? -4.448 -5.031 -12.910 1.00 97.56 127 LEU A CA 1
ATOM 1006 C C . LEU A 1 127 ? -4.118 -4.075 -11.761 1.00 97.56 127 LEU A C 1
ATOM 1008 O O . LEU A 1 127 ? -4.976 -3.847 -10.907 1.00 97.56 127 LEU A O 1
ATOM 1012 N N . HIS A 1 128 ? -2.936 -3.455 -11.765 1.00 97.56 128 HIS A N 1
ATOM 1013 C CA . HIS A 1 128 ? -2.577 -2.435 -10.774 1.00 97.56 128 HIS A CA 1
ATOM 1014 C C . HIS A 1 128 ? -3.516 -1.222 -10.831 1.00 97.56 128 HIS A C 1
ATOM 1016 O O . HIS A 1 128 ? -3.996 -0.760 -9.793 1.00 97.56 128 HIS A O 1
ATOM 1022 N N . ILE A 1 129 ? -3.840 -0.737 -12.032 1.00 97.50 129 ILE A N 1
ATOM 1023 C CA . ILE A 1 129 ? -4.751 0.400 -12.232 1.00 97.50 129 ILE A CA 1
ATOM 1024 C C . ILE A 1 129 ? -6.170 0.057 -11.771 1.00 97.50 129 ILE A C 1
ATOM 1026 O O . ILE A 1 129 ? -6.796 0.845 -11.056 1.00 97.50 129 ILE A O 1
ATOM 1030 N N . VAL A 1 130 ? -6.682 -1.121 -12.134 1.00 97.69 130 VAL A N 1
ATOM 1031 C CA . VAL A 1 130 ? -8.003 -1.602 -11.708 1.00 97.69 130 VAL A CA 1
ATOM 1032 C C . VAL A 1 130 ? -8.051 -1.745 -10.188 1.00 97.69 130 VAL A C 1
ATOM 1034 O O . VAL A 1 130 ? -8.968 -1.216 -9.561 1.00 97.69 130 VAL A O 1
ATOM 1037 N N . GLY A 1 131 ? -7.050 -2.382 -9.575 1.00 97.06 131 GLY A N 1
ATOM 1038 C CA . GLY A 1 131 ? -6.960 -2.534 -8.122 1.00 97.06 131 GLY A CA 1
ATOM 1039 C C . GLY A 1 131 ? -6.926 -1.188 -7.393 1.00 97.06 131 GLY A C 1
ATOM 1040 O O . GLY A 1 131 ? -7.720 -0.954 -6.479 1.00 97.06 131 GLY A O 1
ATOM 1041 N N . THR A 1 132 ? -6.074 -0.264 -7.845 1.00 97.00 132 THR A N 1
ATOM 1042 C CA . THR A 1 132 ? -5.935 1.087 -7.271 1.00 97.00 132 THR A CA 1
ATOM 1043 C C . THR A 1 132 ? -7.229 1.890 -7.397 1.00 97.00 132 THR A C 1
ATOM 1045 O O . THR A 1 132 ? -7.661 2.544 -6.443 1.00 97.00 132 THR A O 1
ATOM 1048 N N . SER A 1 133 ? -7.901 1.795 -8.545 1.00 97.00 133 SER A N 1
ATOM 1049 C CA . SER A 1 133 ? -9.185 2.459 -8.791 1.00 97.00 133 SER A CA 1
ATOM 1050 C C . SER A 1 133 ? -10.293 1.896 -7.901 1.00 97.00 133 SER A C 1
ATOM 1052 O O . SER A 1 133 ? -11.055 2.662 -7.312 1.00 97.00 133 SER A O 1
ATOM 1054 N N . LEU A 1 134 ? -10.358 0.569 -7.742 1.00 96.88 134 LEU A N 1
ATOM 1055 C CA . LEU A 1 134 ? -11.329 -0.091 -6.868 1.00 96.88 134 LEU A CA 1
ATOM 1056 C C . LEU A 1 134 ? -11.127 0.291 -5.403 1.00 96.88 134 LEU A C 1
ATOM 1058 O O . LEU A 1 134 ? -12.109 0.603 -4.729 1.00 96.88 134 LEU A O 1
ATOM 1062 N N . ILE A 1 135 ? -9.885 0.316 -4.907 1.00 96.31 135 ILE A N 1
ATOM 1063 C CA . ILE A 1 135 ? -9.588 0.792 -3.549 1.00 96.31 135 ILE A CA 1
ATOM 1064 C C . ILE A 1 135 ? -10.027 2.244 -3.391 1.00 96.31 135 ILE A C 1
ATOM 1066 O O . ILE A 1 135 ? -10.733 2.563 -2.437 1.00 96.31 135 ILE A O 1
ATOM 1070 N N . THR A 1 136 ? -9.643 3.110 -4.330 1.00 95.56 136 THR A N 1
ATOM 1071 C CA . THR A 1 136 ? -9.955 4.542 -4.271 1.00 95.56 136 THR A CA 1
ATOM 1072 C C . THR A 1 136 ? -11.465 4.766 -4.232 1.00 95.56 136 THR A C 1
ATOM 1074 O O . THR A 1 136 ? -11.967 5.431 -3.328 1.00 95.56 136 THR A O 1
ATOM 1077 N N . ALA A 1 137 ? -12.212 4.140 -5.143 1.00 95.88 137 ALA A N 1
ATOM 1078 C CA . ALA A 1 137 ? -13.671 4.205 -5.165 1.00 95.88 137 ALA A CA 1
ATOM 1079 C C . ALA A 1 137 ? -14.285 3.659 -3.868 1.00 95.88 137 ALA A C 1
ATOM 1081 O O . ALA A 1 137 ? -15.166 4.284 -3.281 1.00 95.88 137 ALA A O 1
ATOM 1082 N N . THR A 1 138 ? -13.783 2.524 -3.379 1.00 94.19 138 THR A N 1
ATOM 1083 C CA . THR A 1 138 ? -14.256 1.896 -2.143 1.00 94.19 138 THR A CA 1
ATOM 1084 C C . THR A 1 138 ? -14.078 2.818 -0.940 1.00 94.19 138 THR A C 1
ATOM 1086 O O . THR A 1 138 ? -15.019 3.002 -0.175 1.00 94.19 138 THR A O 1
ATOM 1089 N N . VAL A 1 139 ? -12.898 3.424 -0.786 1.00 94.38 139 VAL A N 1
ATOM 1090 C CA . VAL A 1 139 ? -12.583 4.343 0.317 1.00 94.38 139 VAL A CA 1
ATOM 1091 C C . VAL A 1 139 ? -13.446 5.606 0.258 1.00 94.38 139 VAL A C 1
ATOM 1093 O O . VAL A 1 139 ? -13.875 6.091 1.304 1.00 94.38 139 VAL A O 1
ATOM 1096 N N . LEU A 1 140 ? -13.722 6.128 -0.942 1.00 93.88 140 LEU A N 1
ATOM 1097 C CA . LEU A 1 140 ? -14.548 7.325 -1.126 1.00 93.88 140 LEU A CA 1
ATOM 1098 C C . LEU A 1 140 ? -16.041 7.069 -0.869 1.00 93.88 140 LEU A C 1
ATOM 1100 O O . LEU A 1 140 ? -16.729 7.952 -0.362 1.00 93.88 140 LEU A O 1
ATOM 1104 N N . ILE A 1 141 ? -16.546 5.879 -1.208 1.00 94.19 141 ILE A N 1
ATOM 1105 C CA . ILE A 1 141 ? -17.976 5.545 -1.111 1.00 94.19 141 ILE A CA 1
ATOM 1106 C C . ILE A 1 141 ? -18.343 4.975 0.267 1.00 94.19 141 ILE A C 1
ATOM 1108 O O . ILE A 1 141 ? -19.462 5.187 0.732 1.00 94.19 141 ILE A O 1
ATOM 1112 N N . SER A 1 142 ? -17.443 4.239 0.930 1.00 91.25 142 SER A N 1
ATOM 1113 C CA . SER A 1 142 ? -17.792 3.458 2.123 1.00 91.25 142 SER A CA 1
ATOM 1114 C C . SER A 1 142 ? -18.138 4.316 3.338 1.00 91.25 142 SER A C 1
ATOM 1116 O O . SER A 1 142 ? -19.227 4.199 3.897 1.00 91.25 142 SER A O 1
ATOM 1118 N N . SER A 1 143 ? -17.192 5.130 3.807 1.00 92.50 143 SER A N 1
ATOM 1119 C CA . SER A 1 143 ? -17.377 6.030 4.942 1.00 92.50 143 SER A CA 1
ATOM 1120 C C . SER A 1 143 ? -16.202 7.007 5.070 1.00 92.50 143 SER A C 1
ATOM 1122 O O . SER A 1 143 ? -15.061 6.629 4.785 1.00 92.50 143 SER A O 1
ATOM 1124 N N . PRO A 1 144 ? -16.421 8.212 5.632 1.00 94.69 144 PRO A N 1
ATOM 1125 C CA . PRO A 1 144 ? -15.329 9.126 5.977 1.00 94.69 144 PRO A CA 1
ATOM 1126 C C . PRO A 1 144 ? -14.297 8.497 6.925 1.00 94.69 144 PRO A C 1
ATOM 1128 O O . PRO A 1 144 ? -13.116 8.831 6.883 1.00 94.69 144 PRO A O 1
ATOM 1131 N N . VAL A 1 145 ? -14.726 7.546 7.762 1.00 94.00 145 VAL A N 1
ATOM 1132 C C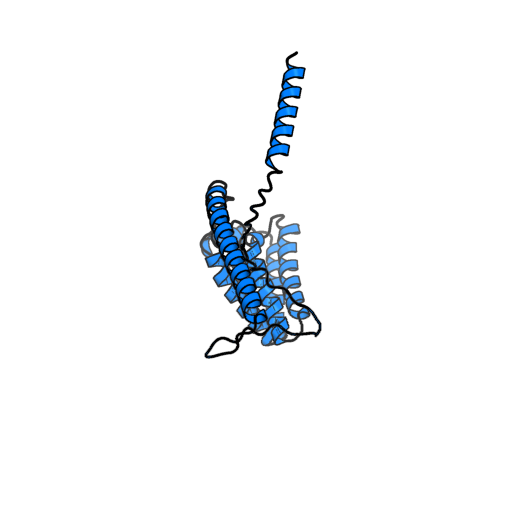A . VAL A 1 145 ? -13.847 6.822 8.686 1.00 94.00 145 VAL A CA 1
ATOM 1133 C C . VAL A 1 145 ? -12.822 5.971 7.940 1.00 94.00 145 VAL A C 1
ATOM 1135 O O . VAL A 1 145 ? -11.656 5.949 8.328 1.00 94.00 145 VAL A O 1
ATOM 1138 N N . THR A 1 146 ? -13.222 5.299 6.857 1.00 95.44 146 THR A N 1
ATOM 1139 C CA . THR A 1 146 ? -12.299 4.504 6.035 1.00 95.44 146 THR A CA 1
ATOM 1140 C C . THR A 1 146 ? -11.223 5.392 5.407 1.00 95.44 146 THR A C 1
ATOM 1142 O O . THR A 1 146 ? -10.049 5.024 5.432 1.00 95.44 146 THR A O 1
ATOM 1145 N N . PHE A 1 147 ? -11.597 6.581 4.925 1.00 95.81 147 PHE A N 1
ATOM 1146 C CA . PHE A 1 147 ? -10.654 7.572 4.402 1.00 95.81 147 PHE A CA 1
ATOM 1147 C C . PHE A 1 147 ? -9.666 8.056 5.472 1.00 95.81 147 PHE A C 1
ATOM 1149 O O . PHE A 1 147 ? -8.458 8.032 5.247 1.00 95.81 147 PHE A O 1
ATOM 1156 N N . VAL A 1 148 ? -10.154 8.420 6.663 1.00 96.25 148 VAL A N 1
ATOM 1157 C CA . VAL A 1 148 ? -9.292 8.850 7.779 1.00 96.25 148 VAL A CA 1
ATOM 1158 C C . VAL A 1 148 ? -8.334 7.736 8.203 1.00 96.25 148 VAL A C 1
ATOM 1160 O O . VAL A 1 148 ? -7.141 7.984 8.357 1.00 96.25 148 VAL A O 1
ATOM 1163 N N . ALA A 1 149 ? -8.820 6.500 8.345 1.00 96.44 149 ALA A N 1
ATOM 1164 C CA . ALA A 1 149 ? -7.980 5.357 8.698 1.00 96.44 149 ALA A CA 1
ATOM 1165 C C . ALA A 1 149 ? -6.890 5.097 7.644 1.00 96.44 149 ALA A C 1
ATOM 1167 O O . ALA A 1 149 ? -5.745 4.825 8.006 1.00 96.44 149 ALA A O 1
ATOM 1168 N N . MET A 1 150 ? -7.224 5.214 6.353 1.00 95.75 150 MET A N 1
ATOM 1169 C CA . MET A 1 150 ? -6.259 5.089 5.257 1.00 95.75 150 MET A CA 1
ATOM 1170 C C . MET A 1 150 ? -5.215 6.212 5.300 1.00 95.75 150 MET A C 1
ATOM 1172 O O . MET A 1 150 ? -4.023 5.947 5.177 1.00 95.75 150 MET A O 1
ATOM 1176 N N . GLY A 1 151 ? -5.642 7.454 5.547 1.00 95.75 151 GLY A N 1
ATOM 1177 C CA . GLY A 1 151 ? -4.742 8.599 5.702 1.00 95.75 151 GLY A CA 1
ATOM 1178 C C . GLY A 1 151 ? -3.767 8.435 6.873 1.00 95.75 151 GLY A C 1
ATOM 1179 O O . GLY A 1 151 ? -2.574 8.685 6.715 1.00 95.75 151 GLY A O 1
ATOM 1180 N N . LEU A 1 152 ? -4.242 7.944 8.025 1.00 96.94 152 LEU A N 1
ATOM 1181 C CA . LEU A 1 152 ? -3.391 7.634 9.181 1.00 96.94 152 LEU A CA 1
ATOM 1182 C C . LEU A 1 152 ? -2.363 6.545 8.856 1.00 96.94 152 LEU A C 1
ATOM 1184 O O . LEU A 1 152 ? -1.186 6.695 9.177 1.00 96.94 152 LEU A O 1
ATOM 1188 N N . ALA A 1 153 ? -2.789 5.470 8.190 1.00 97.00 153 ALA A N 1
ATOM 1189 C CA . ALA A 1 153 ? -1.891 4.403 7.762 1.00 97.00 153 ALA A CA 1
ATOM 1190 C C . ALA A 1 153 ? -0.839 4.893 6.754 1.00 97.00 153 ALA A C 1
ATOM 1192 O O . ALA A 1 153 ? 0.331 4.537 6.877 1.00 97.00 153 ALA A O 1
ATOM 1193 N N . GLY A 1 154 ? -1.232 5.750 5.806 1.00 95.06 154 GLY A N 1
ATOM 1194 C CA . GLY A 1 154 ? -0.321 6.388 4.856 1.00 95.06 154 GLY A CA 1
ATOM 1195 C C . GLY A 1 154 ? 0.694 7.310 5.535 1.00 95.06 154 GLY A C 1
ATOM 1196 O O . GLY A 1 154 ? 1.878 7.247 5.218 1.00 95.06 154 GLY A O 1
ATOM 1197 N N . ALA A 1 155 ? 0.268 8.106 6.521 1.00 96.06 155 ALA A N 1
ATOM 1198 C CA . ALA A 1 155 ? 1.167 8.957 7.302 1.00 96.06 155 ALA A CA 1
ATOM 1199 C C . ALA A 1 155 ? 2.179 8.131 8.113 1.00 96.06 155 ALA A C 1
ATOM 1201 O O . ALA A 1 155 ? 3.373 8.432 8.105 1.00 96.06 155 ALA A O 1
ATOM 1202 N N . VAL A 1 156 ? 1.721 7.054 8.764 1.00 96.81 156 VAL A N 1
ATOM 1203 C CA . VAL A 1 156 ? 2.606 6.113 9.467 1.00 96.81 156 VAL A CA 1
ATOM 1204 C C . VAL A 1 156 ? 3.577 5.446 8.495 1.00 96.81 156 VAL A C 1
ATOM 1206 O O . VAL A 1 156 ? 4.762 5.379 8.803 1.00 96.81 156 VAL A O 1
ATOM 1209 N N . GLY A 1 157 ? 3.113 5.012 7.320 1.00 94.56 157 GLY A N 1
ATOM 1210 C CA . GLY A 1 157 ? 3.963 4.446 6.270 1.00 94.56 157 GLY A CA 1
ATOM 1211 C C . GLY A 1 157 ? 5.043 5.419 5.804 1.00 94.56 157 GLY A C 1
ATOM 1212 O O . GLY A 1 157 ? 6.220 5.074 5.804 1.00 94.56 157 GLY A O 1
ATOM 1213 N N . TYR A 1 158 ? 4.674 6.670 5.517 1.00 93.69 158 TYR A N 1
ATOM 1214 C CA . TYR A 1 158 ? 5.616 7.709 5.096 1.00 93.69 158 TYR A CA 1
ATOM 1215 C C . TYR A 1 158 ? 6.717 7.959 6.138 1.00 93.69 158 TYR A C 1
ATOM 1217 O O . TYR A 1 158 ? 7.899 8.014 5.797 1.00 93.69 158 TYR A O 1
ATOM 1225 N N . ILE A 1 159 ? 6.350 8.043 7.421 1.00 94.06 159 ILE A N 1
ATOM 1226 C CA . ILE A 1 159 ? 7.316 8.196 8.520 1.00 94.06 159 ILE A CA 1
ATOM 1227 C C . ILE A 1 159 ? 8.178 6.930 8.662 1.00 94.06 159 ILE A C 1
ATOM 1229 O O . ILE A 1 159 ? 9.403 7.018 8.771 1.00 94.06 159 ILE A O 1
ATOM 1233 N N . ALA A 1 160 ? 7.555 5.749 8.631 1.00 92.75 160 ALA A N 1
ATOM 1234 C CA . ALA A 1 160 ? 8.236 4.466 8.766 1.00 92.75 160 ALA A CA 1
ATOM 1235 C C . ALA A 1 160 ? 9.233 4.219 7.628 1.00 92.75 160 ALA A C 1
ATOM 1237 O O . ALA A 1 160 ? 10.325 3.733 7.894 1.00 92.75 160 ALA A O 1
ATOM 1238 N N . CYS A 1 161 ? 8.913 4.608 6.392 1.00 90.81 161 CYS A N 1
ATOM 1239 C CA . CYS A 1 161 ? 9.808 4.503 5.241 1.00 90.81 161 CYS A CA 1
ATOM 1240 C C . CYS A 1 161 ? 11.128 5.259 5.473 1.00 90.81 161 CYS A C 1
ATOM 1242 O O . CYS A 1 161 ? 12.192 4.758 5.115 1.00 90.81 161 CYS A O 1
ATOM 1244 N N . GLY A 1 162 ? 11.076 6.436 6.108 1.00 88.19 162 GLY A N 1
ATOM 1245 C CA . GLY A 1 162 ? 12.269 7.205 6.475 1.00 88.19 162 GLY A CA 1
ATOM 1246 C C . GLY A 1 162 ? 13.057 6.568 7.623 1.00 88.19 162 GLY A C 1
ATOM 1247 O O . GLY A 1 162 ? 14.271 6.403 7.525 1.00 88.19 162 GLY A O 1
ATOM 1248 N N . LEU A 1 163 ? 12.372 6.155 8.697 1.00 89.31 163 LEU A N 1
ATOM 1249 C CA . LEU A 1 163 ? 13.011 5.533 9.868 1.00 89.31 163 LEU A CA 1
ATOM 1250 C C . LEU A 1 163 ? 13.610 4.151 9.562 1.00 89.31 163 LEU A C 1
ATOM 1252 O O . LEU A 1 163 ? 14.621 3.766 10.142 1.00 89.31 163 LEU A O 1
ATOM 1256 N N . LEU A 1 164 ? 12.991 3.408 8.644 1.00 89.31 164 LEU A N 1
ATOM 1257 C CA . LEU A 1 164 ? 13.366 2.049 8.251 1.00 89.31 164 LEU A CA 1
ATOM 1258 C C . LEU A 1 164 ? 14.112 2.020 6.907 1.00 89.31 164 LEU A C 1
ATOM 1260 O O . LEU A 1 164 ? 14.170 0.976 6.253 1.00 89.31 164 LEU A O 1
ATOM 1264 N N . ALA A 1 165 ? 14.703 3.142 6.485 1.00 85.88 165 ALA A N 1
ATOM 1265 C CA . ALA A 1 165 ? 15.460 3.226 5.235 1.00 85.88 165 ALA A CA 1
ATOM 1266 C C . ALA A 1 165 ? 16.680 2.284 5.220 1.00 85.88 165 ALA A C 1
ATOM 1268 O O . ALA A 1 165 ? 17.018 1.721 4.182 1.00 85.88 165 ALA A O 1
ATOM 1269 N N . ALA A 1 166 ? 17.306 2.059 6.380 1.00 84.12 166 ALA A N 1
ATOM 1270 C CA . ALA A 1 166 ? 18.438 1.142 6.524 1.00 84.12 166 ALA A CA 1
ATOM 1271 C C . ALA A 1 166 ? 18.027 -0.332 6.713 1.00 84.12 166 ALA A C 1
ATOM 1273 O O . ALA A 1 166 ? 18.894 -1.205 6.767 1.00 84.12 166 ALA A O 1
ATOM 1274 N N . ALA A 1 167 ? 16.729 -0.631 6.840 1.00 86.50 167 ALA A N 1
ATOM 1275 C CA . ALA A 1 167 ? 16.263 -1.997 7.037 1.00 86.50 167 ALA A CA 1
ATOM 1276 C C . ALA A 1 167 ? 16.370 -2.798 5.724 1.00 86.50 167 ALA A C 1
ATOM 1278 O O . ALA A 1 167 ? 15.954 -2.300 4.678 1.00 86.50 167 ALA A O 1
ATOM 1279 N N . PRO A 1 168 ? 16.849 -4.056 5.752 1.00 84.38 168 PRO A N 1
ATOM 1280 C CA . PRO A 1 168 ? 17.030 -4.866 4.542 1.00 84.38 168 PRO A CA 1
ATOM 1281 C C . PRO A 1 168 ? 15.707 -5.338 3.914 1.00 84.38 168 PRO A C 1
ATOM 1283 O O . PRO A 1 168 ? 15.693 -5.830 2.791 1.00 84.38 168 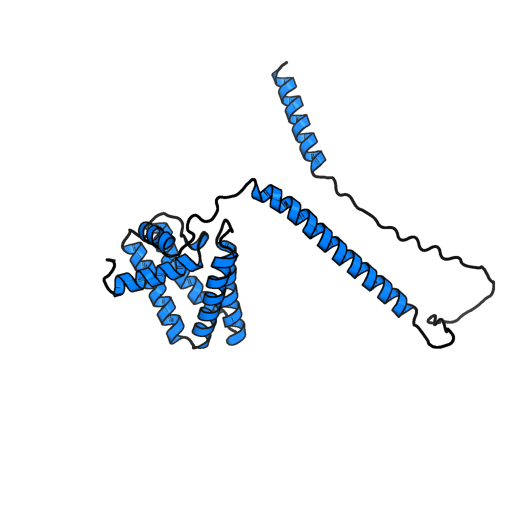PRO A O 1
ATOM 1286 N N . SER A 1 169 ? 14.584 -5.209 4.628 1.00 90.25 169 SER A N 1
ATOM 1287 C CA . SER A 1 169 ? 13.254 -5.563 4.128 1.00 90.25 169 SER A CA 1
ATOM 1288 C C . SER A 1 169 ? 12.225 -4.492 4.473 1.00 90.25 169 SER A C 1
ATOM 1290 O O . SER A 1 169 ? 12.386 -3.727 5.425 1.00 90.25 169 SER A O 1
ATOM 1292 N N . GLY A 1 170 ? 11.140 -4.465 3.707 1.00 92.31 170 GLY A N 1
ATOM 1293 C CA . GLY A 1 170 ? 9.982 -3.613 3.946 1.00 92.31 170 GLY A CA 1
ATOM 1294 C C . GLY A 1 170 ? 8.910 -4.261 4.821 1.00 92.31 170 GLY A C 1
ATOM 1295 O O . GLY A 1 170 ? 7.864 -3.665 5.034 1.00 92.31 170 GLY A O 1
ATOM 1296 N N . ILE A 1 171 ? 9.127 -5.472 5.343 1.00 92.38 171 ILE A N 1
ATOM 1297 C CA . ILE A 1 171 ? 8.081 -6.223 6.058 1.00 92.38 171 ILE A CA 1
ATOM 1298 C C . ILE A 1 171 ? 7.575 -5.446 7.278 1.00 92.38 171 ILE A C 1
ATOM 1300 O O . ILE A 1 171 ? 6.368 -5.329 7.467 1.00 92.38 171 ILE A O 1
ATOM 1304 N N . VAL A 1 172 ? 8.481 -4.875 8.078 1.00 93.62 172 VAL A N 1
ATOM 1305 C CA . VAL A 1 172 ? 8.110 -4.091 9.270 1.00 93.62 172 VAL A CA 1
ATOM 1306 C C . VAL A 1 172 ? 7.280 -2.866 8.880 1.00 93.62 172 VAL A C 1
ATOM 1308 O O . VAL A 1 172 ? 6.244 -2.610 9.482 1.00 93.62 172 VAL A O 1
ATOM 1311 N N . GLU A 1 173 ? 7.691 -2.151 7.834 1.00 94.62 173 GLU A N 1
ATOM 1312 C CA . GLU A 1 173 ? 6.962 -1.002 7.291 1.00 94.62 173 GLU A CA 1
ATOM 1313 C C . GLU A 1 173 ? 5.555 -1.409 6.814 1.00 94.62 173 GLU A C 1
ATOM 1315 O O . GLU A 1 173 ? 4.567 -0.793 7.209 1.00 94.62 173 GLU A O 1
ATOM 1320 N N . GLY A 1 174 ? 5.440 -2.507 6.062 1.00 95.19 174 GLY A N 1
ATOM 1321 C CA . GLY A 1 174 ? 4.156 -3.033 5.595 1.00 95.19 174 GLY A CA 1
ATOM 1322 C C . GLY A 1 174 ? 3.236 -3.470 6.740 1.00 95.19 174 GLY A C 1
ATOM 1323 O O . GLY A 1 174 ? 2.044 -3.161 6.726 1.00 95.19 174 GLY A O 1
ATOM 1324 N N . VAL A 1 175 ? 3.780 -4.125 7.771 1.00 96.50 175 VAL A N 1
ATOM 1325 C CA . VAL A 1 175 ? 3.030 -4.503 8.982 1.00 96.50 175 VAL A CA 1
ATOM 1326 C C . VAL A 1 175 ? 2.536 -3.267 9.729 1.00 96.50 175 VAL A C 1
ATOM 1328 O O . VAL A 1 175 ? 1.391 -3.257 10.176 1.00 96.50 175 VAL A O 1
ATOM 1331 N N . LEU A 1 176 ? 3.349 -2.212 9.835 1.00 96.44 176 LEU A N 1
ATOM 1332 C CA . LEU A 1 176 ? 2.931 -0.956 10.459 1.00 96.44 176 LEU A CA 1
ATOM 1333 C C . LEU A 1 176 ? 1.806 -0.282 9.668 1.00 96.44 176 LEU A C 1
ATOM 1335 O O . LEU A 1 176 ? 0.830 0.159 10.274 1.00 96.44 176 LEU A O 1
ATOM 1339 N N . MET A 1 177 ? 1.891 -0.254 8.336 1.00 96.81 177 MET A N 1
ATOM 1340 C CA . MET A 1 177 ? 0.852 0.318 7.474 1.00 96.81 177 MET A CA 1
ATOM 1341 C C . MET A 1 177 ? -0.470 -0.451 7.595 1.00 96.81 177 MET A C 1
ATOM 1343 O O . MET A 1 177 ? -1.495 0.123 7.967 1.00 96.81 177 MET A O 1
ATOM 1347 N N . ILE A 1 178 ? -0.447 -1.764 7.342 1.00 97.12 178 ILE A N 1
ATOM 1348 C CA . ILE A 1 178 ? -1.644 -2.618 7.384 1.00 97.12 178 ILE A CA 1
ATOM 1349 C C . ILE A 1 178 ? -2.209 -2.676 8.808 1.00 97.12 178 ILE A C 1
ATOM 1351 O O . ILE A 1 178 ? -3.415 -2.535 9.008 1.00 97.12 178 ILE A O 1
ATOM 1355 N N . GLY A 1 179 ? -1.344 -2.842 9.811 1.00 97.31 179 GLY A N 1
ATOM 1356 C CA . GLY A 1 179 ? -1.722 -2.901 11.220 1.00 97.31 179 GLY A CA 1
ATOM 1357 C C . GLY A 1 179 ? -2.393 -1.615 11.691 1.00 97.31 179 GLY A C 1
ATOM 1358 O O . GLY A 1 179 ? -3.463 -1.676 12.298 1.00 97.31 179 GLY A O 1
ATOM 1359 N N . THR A 1 180 ? -1.826 -0.455 11.348 1.00 97.75 180 THR A N 1
ATOM 1360 C CA . THR A 1 180 ? -2.431 0.848 11.666 1.00 97.75 180 THR A CA 1
ATOM 1361 C C . THR A 1 180 ? -3.785 1.006 10.990 1.00 97.75 180 THR A C 1
ATOM 1363 O O . THR A 1 180 ? -4.743 1.405 11.649 1.00 97.75 180 THR A O 1
ATOM 1366 N N . PHE A 1 181 ? -3.899 0.645 9.709 1.00 97.69 181 PHE A N 1
ATOM 1367 C CA . PHE A 1 181 ? -5.158 0.749 8.977 1.00 97.69 181 PHE A CA 1
ATOM 1368 C C . PHE A 1 181 ? -6.268 -0.104 9.608 1.00 97.69 181 PHE A C 1
ATOM 1370 O O . PHE A 1 181 ? -7.355 0.399 9.906 1.00 97.69 181 PHE A O 1
ATOM 1377 N N . LEU A 1 182 ? -5.984 -1.386 9.869 1.00 97.88 182 LEU A N 1
ATOM 1378 C CA . LEU A 1 182 ? -6.936 -2.321 10.474 1.00 97.88 182 LEU A CA 1
ATOM 1379 C C . LEU A 1 182 ? -7.337 -1.885 11.890 1.00 97.88 182 LEU A C 1
ATOM 1381 O O . LEU A 1 182 ? -8.523 -1.911 12.232 1.00 97.88 182 LEU A O 1
ATOM 1385 N N . LEU A 1 183 ? -6.363 -1.473 12.708 1.00 97.44 183 LEU A N 1
ATOM 1386 C CA . LEU A 1 183 ? -6.596 -1.066 14.091 1.00 97.44 183 LEU A CA 1
ATOM 1387 C C . LEU A 1 183 ? -7.391 0.241 14.168 1.00 97.44 183 LEU A C 1
ATOM 1389 O O . LEU A 1 183 ? -8.392 0.291 14.883 1.00 97.44 183 LEU A O 1
ATOM 1393 N N . ALA A 1 184 ? -7.004 1.267 13.405 1.00 96.38 184 ALA A N 1
ATOM 1394 C CA . ALA A 1 184 ? -7.715 2.543 13.360 1.00 96.38 184 ALA A CA 1
ATOM 1395 C C . ALA A 1 184 ? -9.171 2.340 12.921 1.00 96.38 184 ALA A C 1
ATOM 1397 O O . ALA A 1 184 ? -10.097 2.792 13.598 1.00 96.38 184 ALA A O 1
ATOM 1398 N N . HIS A 1 185 ? -9.395 1.566 11.855 1.00 97.25 185 HIS A N 1
ATOM 1399 C CA . HIS A 1 185 ? -10.744 1.278 11.377 1.00 97.25 185 HIS A CA 1
ATOM 1400 C C . HIS A 1 185 ? -11.576 0.512 12.416 1.00 97.25 185 HIS A C 1
ATOM 1402 O O . HIS A 1 185 ? -12.748 0.834 12.633 1.00 97.25 185 HIS A O 1
ATOM 1408 N N . ARG A 1 186 ? -10.986 -0.480 13.102 1.00 97.44 186 ARG A N 1
ATOM 1409 C CA . ARG A 1 186 ? -11.657 -1.237 14.170 1.00 97.44 186 ARG A CA 1
ATOM 1410 C C . ARG A 1 186 ? -12.013 -0.354 15.364 1.00 97.44 186 ARG A C 1
ATOM 1412 O O . ARG A 1 186 ? -13.113 -0.515 15.886 1.00 97.44 186 ARG A O 1
ATOM 1419 N N . ILE A 1 187 ? -11.132 0.552 15.784 1.00 97.44 187 ILE A N 1
ATOM 1420 C CA . ILE A 1 187 ? -11.392 1.475 16.900 1.00 97.44 187 ILE A CA 1
ATOM 1421 C C . ILE A 1 187 ? -12.526 2.443 16.546 1.00 97.44 187 ILE A C 1
ATOM 1423 O O . ILE A 1 187 ? -13.417 2.657 17.361 1.00 97.44 187 ILE A O 1
ATOM 1427 N N . MET A 1 188 ? -12.528 2.991 15.328 1.00 96.06 188 MET A N 1
ATOM 1428 C CA . MET A 1 188 ? -13.491 4.022 14.927 1.00 96.06 188 MET A CA 1
ATOM 1429 C C . MET A 1 188 ? -14.873 3.468 14.542 1.00 96.06 188 MET A C 1
ATOM 1431 O O . MET A 1 188 ? -15.878 4.126 14.787 1.00 96.06 188 MET A O 1
ATOM 1435 N N . THR A 1 189 ? -14.948 2.277 13.932 1.00 94.94 189 THR A N 1
ATOM 1436 C CA . THR A 1 189 ? -16.221 1.697 13.438 1.00 94.94 189 THR A CA 1
ATOM 1437 C C . THR A 1 189 ? -16.715 0.491 14.230 1.00 94.94 189 THR A C 1
ATOM 1439 O O . THR A 1 189 ? -17.840 0.041 14.027 1.00 94.94 189 THR A O 1
ATOM 1442 N N . GLY A 1 190 ? -15.867 -0.122 15.060 1.00 95.69 190 GLY A N 1
ATOM 1443 C CA . GLY A 1 190 ? -16.158 -1.437 15.623 1.00 95.69 190 GLY A CA 1
ATOM 1444 C C . GLY A 1 190 ? -16.176 -2.559 14.575 1.00 95.69 190 GLY A C 1
ATOM 144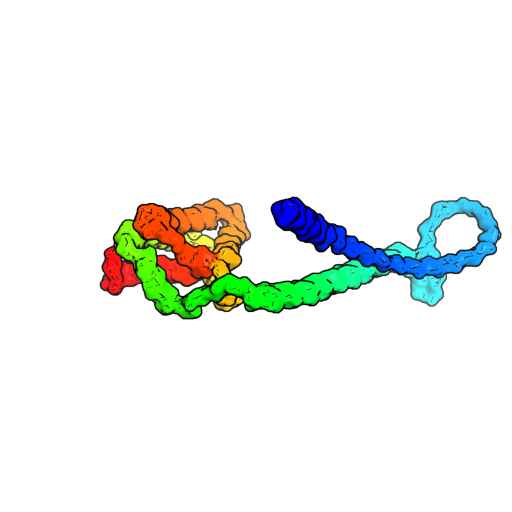5 O O . GLY A 1 190 ? -16.655 -3.650 14.864 1.00 95.69 190 GLY A O 1
ATOM 1446 N N . ASN A 1 191 ? -15.641 -2.370 13.369 1.00 92.88 191 ASN A N 1
ATOM 1447 C CA . ASN A 1 191 ? -15.615 -3.407 12.337 1.00 92.88 191 ASN A CA 1
ATOM 1448 C C . ASN A 1 191 ? -14.284 -3.381 11.570 1.00 92.88 191 ASN A C 1
ATOM 1450 O O . ASN A 1 191 ? -13.839 -2.329 11.128 1.00 92.88 191 ASN A O 1
ATOM 1454 N N . TYR A 1 192 ? -13.637 -4.535 11.404 1.00 93.94 192 TYR A N 1
ATOM 1455 C CA . TYR A 1 192 ? -12.390 -4.653 10.635 1.00 93.94 192 TYR A CA 1
ATOM 1456 C C . TYR A 1 192 ? -12.609 -5.221 9.225 1.00 93.94 192 TYR A C 1
ATOM 1458 O O . TYR A 1 192 ? -11.691 -5.189 8.413 1.00 93.94 192 TYR A O 1
ATOM 1466 N N . LYS A 1 193 ? -13.811 -5.730 8.910 1.00 94.56 193 LYS A N 1
ATOM 1467 C CA . LYS A 1 193 ? -14.098 -6.422 7.641 1.00 94.56 193 LYS A CA 1
ATOM 1468 C C . LYS A 1 193 ? -13.872 -5.522 6.431 1.00 94.56 193 LYS A C 1
ATOM 1470 O O . LYS A 1 193 ? -13.310 -5.974 5.444 1.00 94.56 193 LYS A O 1
ATOM 1475 N N . MET A 1 194 ? -14.276 -4.256 6.529 1.00 93.50 194 MET A N 1
ATOM 1476 C CA . MET A 1 194 ? -14.105 -3.290 5.445 1.00 93.50 194 MET A CA 1
ATOM 1477 C C . MET A 1 194 ? -12.626 -2.995 5.178 1.00 93.50 194 MET A C 1
ATOM 1479 O O . MET A 1 194 ? -12.179 -3.027 4.037 1.00 93.50 194 MET A O 1
ATOM 1483 N N . ALA A 1 195 ? -11.852 -2.766 6.240 1.00 95.38 195 ALA A N 1
ATOM 1484 C CA . ALA A 1 195 ? -10.419 -2.542 6.123 1.00 95.38 195 ALA A CA 1
ATOM 1485 C C . ALA A 1 195 ? -9.700 -3.788 5.577 1.00 95.38 195 ALA A C 1
ATOM 1487 O O . ALA A 1 195 ? -8.860 -3.678 4.690 1.00 95.38 195 ALA A O 1
ATOM 1488 N N . LEU A 1 196 ? -10.092 -4.984 6.025 1.00 96.44 196 LEU A N 1
ATOM 1489 C CA . LEU A 1 196 ? -9.568 -6.235 5.484 1.00 96.44 196 LEU A CA 1
ATOM 1490 C C . LEU A 1 196 ? -9.905 -6.398 3.996 1.00 96.44 196 LEU A C 1
ATOM 1492 O O . LEU A 1 196 ? -9.029 -6.764 3.224 1.00 96.44 196 LEU A O 1
ATOM 1496 N N . PHE A 1 197 ? -11.137 -6.090 3.584 1.00 95.06 197 PHE A N 1
ATOM 1497 C CA . PHE A 1 197 ? -11.539 -6.127 2.178 1.00 95.06 197 PHE A CA 1
ATOM 1498 C C . PHE A 1 197 ? -10.661 -5.211 1.317 1.00 95.06 197 PHE A C 1
ATOM 1500 O O . PHE A 1 197 ? -10.143 -5.656 0.299 1.00 95.06 197 PHE A O 1
ATOM 1507 N N . VAL A 1 198 ? -10.425 -3.972 1.757 1.00 95.06 198 VAL A N 1
ATOM 1508 C CA . VAL A 1 198 ? -9.556 -3.018 1.048 1.00 95.06 198 VAL A CA 1
ATOM 1509 C C . VAL A 1 198 ? -8.126 -3.552 0.902 1.00 95.06 198 VAL A C 1
ATOM 1511 O O . VAL A 1 198 ? -7.570 -3.499 -0.192 1.00 95.06 198 VAL A O 1
ATOM 1514 N N . VAL A 1 199 ? -7.550 -4.114 1.972 1.00 95.69 199 VAL A N 1
ATOM 1515 C CA . VAL A 1 199 ? -6.212 -4.730 1.930 1.00 95.69 199 VAL A CA 1
ATOM 1516 C C . VAL A 1 199 ? -6.195 -5.901 0.946 1.00 95.69 199 VAL A C 1
ATOM 1518 O O . VAL A 1 199 ? -5.340 -5.956 0.068 1.00 95.69 199 VAL A O 1
ATOM 1521 N N . LEU A 1 200 ? -7.157 -6.819 1.046 1.00 95.94 200 LEU A N 1
ATOM 1522 C CA . LEU A 1 200 ? -7.213 -7.996 0.181 1.00 95.94 200 LEU A CA 1
ATOM 1523 C C . LEU A 1 200 ? -7.357 -7.616 -1.293 1.00 95.94 200 LEU A C 1
ATOM 1525 O O . LEU A 1 200 ? -6.633 -8.161 -2.120 1.00 95.94 200 LEU A O 1
ATOM 1529 N N . VAL A 1 201 ? -8.244 -6.675 -1.625 1.00 94.19 201 VAL A N 1
ATOM 1530 C CA . VAL A 1 201 ? -8.437 -6.208 -3.005 1.00 94.19 201 VAL A CA 1
ATOM 1531 C C . VAL A 1 201 ? -7.158 -5.570 -3.539 1.00 94.19 201 VAL A C 1
ATOM 1533 O O . VAL A 1 201 ? -6.699 -5.959 -4.605 1.00 94.19 201 VAL A O 1
ATOM 1536 N N . GLY A 1 202 ? -6.527 -4.661 -2.794 1.00 89.94 202 GLY A N 1
ATOM 1537 C CA . GLY A 1 202 ? -5.309 -4.008 -3.278 1.00 89.94 202 GLY A CA 1
ATOM 1538 C C . GLY A 1 202 ? -4.182 -4.975 -3.595 1.00 89.94 202 GLY A C 1
ATOM 1539 O O . GLY A 1 202 ? -3.630 -4.958 -4.692 1.00 89.94 202 GLY A O 1
ATOM 1540 N N . TYR A 1 203 ? -3.883 -5.864 -2.650 1.00 93.69 203 TYR A N 1
ATOM 1541 C CA . TYR A 1 203 ? -2.788 -6.811 -2.819 1.00 93.69 203 TYR A CA 1
ATOM 1542 C C . TYR A 1 203 ? -3.093 -7.894 -3.854 1.00 93.69 203 TYR A C 1
ATOM 1544 O O . TYR A 1 203 ? -2.194 -8.286 -4.589 1.00 93.69 203 TYR A O 1
ATOM 1552 N N . SER A 1 204 ? -4.338 -8.372 -3.947 1.00 94.81 204 SER A N 1
ATOM 1553 C CA . SER A 1 204 ? -4.677 -9.454 -4.881 1.00 94.81 204 SER A CA 1
ATOM 1554 C C . SER A 1 204 ? -4.500 -9.046 -6.341 1.00 94.81 204 SER A C 1
ATOM 1556 O O . SER A 1 204 ? -3.858 -9.782 -7.084 1.00 94.81 204 SER A O 1
ATOM 1558 N N . PHE A 1 205 ? -4.989 -7.874 -6.754 1.00 96.44 205 PHE A N 1
ATOM 1559 C CA . PHE A 1 205 ? -4.822 -7.414 -8.136 1.00 96.44 205 PHE A CA 1
ATOM 1560 C C . PHE A 1 205 ? -3.345 -7.188 -8.494 1.00 96.44 205 PHE A C 1
ATOM 1562 O O . PHE A 1 205 ? -2.882 -7.698 -9.514 1.00 96.44 205 PHE A O 1
ATOM 1569 N N . ALA A 1 206 ? -2.592 -6.505 -7.626 1.00 95.25 206 ALA A N 1
ATOM 1570 C CA . ALA A 1 206 ? -1.171 -6.243 -7.846 1.00 95.25 206 ALA A CA 1
ATOM 1571 C C . ALA A 1 206 ? -0.340 -7.539 -7.912 1.00 95.25 206 ALA A C 1
ATOM 1573 O O . ALA A 1 206 ? 0.456 -7.757 -8.823 1.00 95.25 206 ALA A O 1
ATOM 1574 N N . TRP A 1 207 ? -0.553 -8.461 -6.970 1.00 96.19 207 TRP A N 1
ATOM 1575 C CA . TRP A 1 207 ? 0.199 -9.717 -6.930 1.00 96.19 207 TRP A CA 1
ATOM 1576 C C . TRP A 1 207 ? -0.140 -10.653 -8.081 1.00 96.19 207 TRP A C 1
ATOM 1578 O O . TRP A 1 207 ? 0.746 -11.361 -8.553 1.00 96.19 207 TRP A O 1
ATOM 1588 N N . VAL A 1 208 ? -1.386 -10.656 -8.560 1.00 97.38 208 VAL A N 1
ATOM 1589 C CA . VAL A 1 208 ? -1.737 -11.416 -9.764 1.00 97.38 208 VAL A CA 1
ATOM 1590 C C . VAL A 1 208 ? -0.960 -10.887 -10.974 1.00 97.38 208 VAL A C 1
ATOM 1592 O O . VAL A 1 208 ? -0.428 -11.692 -11.734 1.00 97.38 208 VAL A O 1
ATOM 1595 N N . GLY A 1 209 ? -0.814 -9.563 -11.107 1.00 95.25 209 GLY A N 1
ATOM 1596 C CA . GLY A 1 209 ? 0.039 -8.938 -12.125 1.00 95.25 209 GLY A CA 1
ATOM 1597 C C . GLY A 1 209 ? 1.477 -9.457 -12.070 1.00 95.25 209 GLY A C 1
ATOM 1598 O O . GLY A 1 209 ? 1.978 -10.056 -13.024 1.00 95.25 209 GLY A O 1
ATOM 1599 N N . HIS A 1 210 ? 2.105 -9.315 -10.905 1.00 96.12 210 HIS A N 1
ATOM 1600 C CA . HIS A 1 210 ? 3.495 -9.713 -10.701 1.00 96.12 210 HIS A CA 1
ATOM 1601 C C . HIS A 1 210 ? 3.750 -11.218 -10.867 1.00 96.12 210 HIS A C 1
ATOM 1603 O O . HIS A 1 210 ? 4.730 -11.612 -11.491 1.00 96.12 210 HIS A O 1
ATOM 1609 N N . PHE A 1 211 ? 2.889 -12.083 -10.325 1.00 96.88 211 PHE A N 1
ATOM 1610 C CA . PHE A 1 211 ? 3.167 -13.521 -10.284 1.00 96.88 211 PHE A CA 1
ATOM 1611 C C . PHE A 1 211 ? 2.763 -14.294 -11.537 1.00 96.88 211 PHE A C 1
ATOM 1613 O O . PHE A 1 211 ? 3.305 -15.377 -11.737 1.00 96.88 211 PHE A O 1
ATOM 1620 N N . PHE A 1 212 ? 1.823 -13.791 -12.344 1.00 97.06 212 PHE A N 1
ATOM 1621 C CA . PHE A 1 212 ? 1.342 -14.504 -13.536 1.00 97.06 212 PHE A CA 1
ATOM 1622 C C . PHE A 1 212 ? 1.764 -13.857 -14.854 1.00 97.06 212 PHE A C 1
ATOM 1624 O O . PHE A 1 212 ? 1.874 -14.570 -15.849 1.00 97.06 212 PHE A O 1
ATOM 1631 N N . PHE A 1 213 ? 1.981 -12.538 -14.875 1.00 96.19 213 PHE A N 1
ATOM 1632 C CA . PHE A 1 213 ? 2.301 -11.811 -16.105 1.00 96.19 213 PHE A CA 1
ATOM 1633 C C . PHE A 1 213 ? 3.772 -11.400 -16.141 1.00 96.19 213 PHE A C 1
ATOM 1635 O O . PHE A 1 213 ? 4.493 -11.811 -17.045 1.00 96.19 213 PHE A O 1
ATOM 1642 N N . GLU A 1 214 ? 4.244 -10.668 -15.130 1.00 95.25 214 GLU A N 1
ATOM 1643 C CA . GLU A 1 214 ? 5.655 -10.246 -15.070 1.00 95.25 214 GLU A CA 1
ATOM 1644 C C . GLU A 1 214 ? 6.603 -11.355 -14.613 1.00 95.25 214 GLU A C 1
ATOM 1646 O O . GLU A 1 214 ? 7.794 -11.340 -14.918 1.00 95.25 214 GLU A O 1
ATOM 1651 N N . MET A 1 215 ? 6.081 -12.330 -13.867 1.00 95.31 215 MET A N 1
ATOM 1652 C CA . MET A 1 215 ? 6.854 -13.415 -13.261 1.00 95.31 215 MET A CA 1
ATOM 1653 C C . MET A 1 215 ? 8.007 -12.906 -12.374 1.00 95.31 215 MET A C 1
ATOM 1655 O O . MET A 1 215 ? 9.056 -13.547 -12.263 1.00 95.31 215 MET A O 1
ATOM 1659 N N . ASN A 1 216 ? 7.811 -11.765 -11.710 1.00 94.69 216 ASN A N 1
ATOM 1660 C CA . ASN A 1 216 ? 8.777 -11.138 -10.812 1.00 94.69 216 ASN A CA 1
ATOM 1661 C C . ASN A 1 216 ? 8.254 -11.092 -9.368 1.00 94.69 216 ASN A C 1
ATOM 1663 O O . ASN A 1 216 ? 7.136 -11.501 -9.042 1.00 94.69 216 ASN A O 1
ATOM 1667 N N . ARG A 1 217 ? 9.117 -10.649 -8.449 1.00 92.81 217 ARG A N 1
ATOM 1668 C CA . ARG A 1 217 ? 8.737 -10.458 -7.046 1.00 92.81 217 ARG A CA 1
ATOM 1669 C C . ARG A 1 217 ? 8.260 -9.017 -6.850 1.00 92.81 217 ARG A C 1
ATOM 1671 O O . ARG A 1 217 ? 9.032 -8.111 -7.152 1.00 92.81 217 ARG A O 1
ATOM 1678 N N . PRO A 1 218 ? 7.068 -8.794 -6.269 1.00 94.56 218 PRO A N 1
ATOM 1679 C CA . PRO A 1 218 ? 6.568 -7.456 -5.985 1.00 94.56 218 PRO A CA 1
ATOM 1680 C C . PRO A 1 218 ? 7.558 -6.612 -5.175 1.00 94.56 218 PRO A C 1
ATOM 1682 O O . PRO A 1 218 ? 8.026 -7.026 -4.106 1.00 94.56 218 PRO A O 1
ATOM 1685 N N . ALA A 1 219 ? 7.802 -5.383 -5.632 1.00 93.25 219 ALA A N 1
ATOM 1686 C CA . ALA A 1 219 ? 8.666 -4.424 -4.943 1.00 93.25 219 ALA A CA 1
ATOM 1687 C C . ALA A 1 219 ? 8.162 -4.081 -3.529 1.00 93.25 219 ALA A C 1
ATOM 1689 O O . ALA A 1 219 ? 8.949 -3.692 -2.665 1.00 93.25 219 ALA A O 1
ATOM 1690 N N . THR A 1 220 ? 6.869 -4.290 -3.258 1.00 92.56 220 THR A N 1
ATOM 1691 C CA . THR A 1 220 ? 6.219 -4.075 -1.958 1.00 92.56 220 THR A CA 1
ATOM 1692 C C . THR A 1 220 ? 6.896 -4.812 -0.799 1.00 92.56 220 THR A C 1
ATOM 1694 O O . THR A 1 220 ? 6.826 -4.344 0.332 1.00 92.56 220 THR A O 1
ATOM 1697 N N . PHE A 1 221 ? 7.586 -5.934 -1.041 1.00 93.19 221 PHE A N 1
ATOM 1698 C CA . PHE A 1 221 ? 8.314 -6.645 0.021 1.00 93.19 221 PHE A CA 1
ATOM 1699 C C . PHE A 1 221 ? 9.553 -5.894 0.524 1.00 93.19 221 PHE A C 1
ATOM 1701 O O . PHE A 1 221 ? 9.992 -6.111 1.656 1.00 93.19 221 PHE A O 1
ATOM 1708 N N . ILE A 1 222 ? 10.112 -5.007 -0.300 1.00 93.38 222 ILE A N 1
ATOM 1709 C CA . ILE A 1 222 ? 11.280 -4.188 0.038 1.00 93.38 222 ILE A CA 1
ATOM 1710 C C . ILE A 1 222 ? 10.847 -2.740 0.311 1.00 93.38 222 ILE A C 1
ATOM 1712 O O . ILE A 1 222 ? 11.295 -2.148 1.290 1.00 93.38 222 ILE A O 1
ATOM 1716 N N . TYR A 1 223 ? 9.923 -2.196 -0.484 1.00 94.94 223 TYR A N 1
ATOM 1717 C CA . TYR A 1 223 ? 9.473 -0.805 -0.410 1.00 94.94 223 TYR A CA 1
ATOM 1718 C C . TYR A 1 223 ? 7.940 -0.663 -0.377 1.00 94.94 223 TYR A C 1
ATOM 1720 O O . TYR A 1 223 ? 7.350 -0.249 -1.375 1.00 94.94 223 TYR A O 1
ATOM 1728 N N . PRO A 1 224 ? 7.257 -0.975 0.737 1.00 95.94 224 PRO A N 1
ATOM 1729 C CA . PRO A 1 224 ? 5.802 -0.894 0.811 1.00 95.94 224 PRO A CA 1
ATOM 1730 C C . PRO A 1 224 ? 5.225 0.486 0.486 1.00 95.94 224 PRO A C 1
ATOM 1732 O O . PRO A 1 224 ? 4.350 0.583 -0.374 1.00 95.94 224 PRO A O 1
ATOM 1735 N N . SER A 1 225 ? 5.732 1.555 1.112 1.00 96.06 225 SER A N 1
ATOM 1736 C CA . SER A 1 225 ? 5.209 2.910 0.897 1.00 96.06 225 SER A CA 1
ATOM 1737 C C . SER A 1 225 ? 5.494 3.408 -0.514 1.00 96.06 225 SER A C 1
ATOM 1739 O O . SER A 1 225 ? 4.604 3.963 -1.157 1.00 96.06 225 SER A O 1
ATOM 1741 N N . PHE A 1 226 ? 6.708 3.187 -1.035 1.00 96.44 226 PHE A N 1
ATOM 1742 C CA . PHE A 1 226 ? 7.018 3.592 -2.408 1.00 96.44 226 PHE A CA 1
ATOM 1743 C C . PHE A 1 226 ? 6.267 2.753 -3.438 1.00 96.44 226 PHE A C 1
ATOM 1745 O O . PHE A 1 226 ? 5.859 3.306 -4.450 1.00 96.44 226 PHE A O 1
ATOM 1752 N N . SER A 1 227 ? 6.041 1.461 -3.187 1.00 96.44 227 SER A N 1
ATOM 1753 C CA . SER A 1 227 ? 5.227 0.608 -4.057 1.00 96.44 227 SER A CA 1
ATOM 1754 C C . SER A 1 227 ? 3.802 1.144 -4.159 1.00 96.44 227 SER A C 1
ATOM 1756 O O . SER A 1 227 ? 3.324 1.350 -5.268 1.00 96.44 227 SER A O 1
ATOM 1758 N N . LEU A 1 228 ? 3.164 1.456 -3.024 1.00 96.06 228 LEU A N 1
ATOM 1759 C CA . LEU A 1 228 ? 1.822 2.042 -3.013 1.00 96.06 228 LEU A CA 1
ATOM 1760 C C . LEU A 1 228 ? 1.796 3.397 -3.736 1.00 96.06 228 LEU A C 1
ATOM 1762 O O . LEU A 1 228 ? 0.900 3.675 -4.526 1.00 96.06 228 LEU A O 1
ATOM 1766 N N . MET A 1 229 ? 2.799 4.246 -3.502 1.00 96.94 229 MET A N 1
ATOM 1767 C CA . MET A 1 229 ? 2.914 5.532 -4.196 1.00 96.94 229 MET A CA 1
ATOM 1768 C C . MET A 1 229 ? 3.177 5.362 -5.702 1.00 96.94 229 MET A C 1
ATOM 1770 O O . MET A 1 229 ? 2.712 6.172 -6.504 1.00 96.94 229 MET A O 1
ATOM 1774 N N . GLY A 1 230 ? 3.886 4.300 -6.088 1.00 97.12 230 GLY A N 1
ATOM 1775 C CA . GLY A 1 230 ? 4.113 3.881 -7.467 1.00 97.12 230 GLY A CA 1
ATOM 1776 C C . GLY A 1 230 ? 2.815 3.510 -8.175 1.00 97.12 230 GLY A C 1
ATOM 1777 O O . GLY A 1 230 ? 2.585 4.009 -9.273 1.00 97.12 230 GLY A O 1
ATOM 1778 N N . ASP A 1 231 ? 1.933 2.752 -7.516 1.00 97.00 231 ASP A N 1
ATOM 1779 C CA . ASP A 1 231 ? 0.621 2.372 -8.061 1.00 97.00 231 ASP A CA 1
ATOM 1780 C C . ASP A 1 231 ? -0.232 3.612 -8.393 1.00 97.00 231 ASP A C 1
ATOM 1782 O O . ASP A 1 231 ? -0.775 3.738 -9.497 1.00 97.00 231 ASP A O 1
ATOM 1786 N N . TYR A 1 232 ? -0.299 4.583 -7.472 1.00 97.12 232 TYR A N 1
ATOM 1787 C CA . TYR A 1 232 ? -1.019 5.842 -7.700 1.00 97.12 232 TYR A CA 1
ATOM 1788 C C . TYR A 1 232 ? -0.362 6.707 -8.778 1.00 97.12 232 TYR A C 1
ATOM 1790 O O . TYR A 1 232 ? -1.070 7.288 -9.602 1.00 97.12 232 TYR A O 1
ATOM 1798 N N . ARG A 1 233 ? 0.976 6.787 -8.810 1.00 97.69 233 ARG A N 1
ATOM 1799 C CA . ARG A 1 233 ? 1.699 7.554 -9.835 1.00 97.69 233 ARG A CA 1
ATOM 1800 C C . ARG A 1 233 ? 1.518 6.953 -11.225 1.00 97.69 233 ARG A C 1
ATOM 1802 O O . ARG A 1 233 ? 1.231 7.697 -12.154 1.00 97.69 233 ARG A O 1
ATOM 1809 N N . MET A 1 234 ? 1.629 5.633 -11.363 1.00 97.75 234 MET A N 1
ATOM 1810 C CA . MET A 1 234 ? 1.377 4.928 -12.622 1.00 97.75 234 MET A CA 1
ATOM 1811 C C . MET A 1 234 ? -0.072 5.123 -13.072 1.00 97.75 234 MET A C 1
ATOM 1813 O O . MET A 1 234 ? -0.309 5.495 -14.217 1.00 97.75 234 MET A O 1
ATOM 1817 N N . THR A 1 235 ? -1.040 4.967 -12.163 1.00 97.31 235 THR A N 1
ATOM 1818 C CA . THR A 1 235 ? -2.457 5.218 -12.468 1.00 97.31 235 THR A CA 1
ATOM 1819 C C . THR A 1 235 ? -2.673 6.646 -12.969 1.00 97.31 235 THR A C 1
ATOM 1821 O O . THR A 1 235 ? -3.305 6.850 -14.002 1.00 97.31 235 THR A O 1
ATOM 1824 N N . PHE A 1 236 ? -2.100 7.644 -12.294 1.00 97.62 236 PHE A N 1
ATOM 1825 C CA . PHE A 1 236 ? -2.185 9.039 -12.720 1.00 97.62 236 PHE A CA 1
ATOM 1826 C C . PHE A 1 236 ? -1.526 9.283 -14.087 1.00 97.62 236 PHE A C 1
ATOM 1828 O O . PHE A 1 236 ? -2.130 9.924 -14.948 1.00 97.62 236 PHE A O 1
ATOM 1835 N N . ASN A 1 237 ? -0.319 8.759 -14.311 1.00 97.00 237 ASN A N 1
ATOM 1836 C CA . ASN A 1 237 ? 0.422 8.934 -15.560 1.00 97.00 237 ASN A CA 1
ATOM 1837 C C . ASN A 1 237 ? -0.311 8.314 -16.757 1.00 97.00 237 ASN A C 1
ATOM 1839 O O . ASN A 1 237 ? -0.368 8.933 -17.817 1.00 97.00 237 ASN A O 1
ATOM 1843 N N . VAL A 1 238 ? -0.920 7.139 -16.581 1.00 96.56 238 VAL A N 1
ATOM 1844 C CA . VAL A 1 238 ? -1.723 6.492 -17.628 1.00 96.56 238 VAL A CA 1
ATOM 1845 C C . VAL A 1 238 ? -3.017 7.264 -17.892 1.00 96.56 238 VAL A C 1
ATOM 1847 O O . VAL A 1 238 ? -3.358 7.517 -19.045 1.00 96.56 238 VAL A O 1
ATOM 1850 N N . LEU A 1 239 ? -3.716 7.718 -16.845 1.00 95.50 239 LEU A N 1
ATOM 1851 C CA . LEU A 1 239 ? -4.954 8.499 -16.995 1.00 95.50 239 LEU A CA 1
ATOM 1852 C C . LEU A 1 239 ? -4.732 9.868 -17.653 1.00 95.50 239 LEU A C 1
ATOM 1854 O O . LEU A 1 239 ? -5.625 10.379 -18.326 1.00 95.50 239 LEU A O 1
ATOM 1858 N N . THR A 1 240 ? -3.559 10.468 -17.458 1.00 96.88 240 THR A N 1
ATOM 1859 C CA . THR A 1 240 ? -3.183 11.761 -18.053 1.00 96.88 240 THR A CA 1
ATOM 1860 C C . THR A 1 240 ? -2.478 11.630 -19.404 1.00 96.88 240 THR A C 1
ATOM 1862 O O . THR A 1 240 ? -2.188 12.645 -20.035 1.00 96.88 240 THR A O 1
ATOM 1865 N N . GLY A 1 241 ? -2.221 10.403 -19.871 1.00 94.19 241 GLY A N 1
ATOM 1866 C CA . GLY A 1 241 ? -1.539 10.132 -21.139 1.00 94.19 241 GLY A CA 1
ATOM 1867 C C . GLY A 1 241 ? -0.035 10.429 -21.133 1.00 94.19 241 GLY A C 1
ATOM 1868 O O . GLY A 1 241 ? 0.561 10.532 -22.201 1.00 94.19 241 GLY A O 1
ATOM 1869 N N . ILE A 1 242 ? 0.581 10.579 -19.955 1.00 94.38 242 ILE A N 1
ATOM 1870 C CA . ILE A 1 242 ? 2.039 10.735 -19.798 1.00 94.38 242 ILE A CA 1
ATOM 1871 C C . ILE A 1 242 ? 2.747 9.408 -20.087 1.00 94.38 242 ILE A C 1
ATOM 1873 O O . ILE A 1 242 ? 3.812 9.386 -20.701 1.00 94.38 242 ILE A O 1
ATOM 1877 N N . GLU A 1 243 ? 2.144 8.303 -19.655 1.00 93.31 243 GLU A N 1
ATOM 1878 C CA . GLU A 1 243 ? 2.593 6.947 -19.952 1.00 93.31 243 GLU A CA 1
ATOM 1879 C C . GLU A 1 243 ? 1.506 6.228 -20.755 1.00 93.31 243 GLU A C 1
ATOM 1881 O O . GLU A 1 243 ? 0.316 6.429 -20.511 1.00 93.31 243 GLU A O 1
ATOM 1886 N N . SER A 1 244 ? 1.895 5.372 -21.705 1.00 90.50 244 SER A N 1
ATOM 1887 C CA . SER A 1 244 ? 0.938 4.445 -22.328 1.00 90.50 244 SER A CA 1
ATOM 1888 C C . SER A 1 244 ? 0.410 3.473 -21.279 1.00 90.50 244 SER A C 1
ATOM 1890 O O . SER A 1 244 ? 1.008 3.391 -20.212 1.00 90.50 244 SER A O 1
ATOM 1892 N N . LEU A 1 245 ? -0.657 2.724 -21.563 1.00 89.31 245 LEU A N 1
ATOM 1893 C CA . LEU A 1 245 ? -0.969 1.490 -20.829 1.00 89.31 245 LEU A CA 1
ATOM 1894 C C . LEU A 1 245 ? -0.028 0.357 -21.263 1.00 89.31 245 LEU A C 1
ATOM 1896 O O . LEU A 1 245 ? 0.500 0.443 -22.396 1.00 89.31 245 LEU A O 1
#

Radius of gyration: 31.62 Å; chains: 1; bounding box: 62×57×100 Å

pLDDT: mean 78.34, std 21.63, range [29.52, 97.88]

Organism: Monosiga brevicollis (NCBI:txid81824)

Sequence (245 aa):
MELTIANAMRKREQQQQQQQQQQCVCVCVCVCVCVITEKRSQRASATSSFIITWKGGKVSLSLIFSLIRSLSLSLSLSLSLSLSLLSFDQSLENVVTERHPLKPYTTFTEFYTHYASEHRDHTCRLLHIVGTSLITATVLISSPVTFVAMGLAGAVGYIACGLLAAAPSGIVEGVLMIGTFLLAHRIMTGNYKMALFVVLVGYSFAWVGHFFFEMNRPATFIYPSFSLMGDYRMTFNVLTGIESL